Protein AF-0000000081814065 (afdb_homodimer)

Structure (mmCIF, N/CA/C/O backbone):
data_AF-0000000081814065-model_v1
#
loop_
_entity.id
_entity.type
_entity.pdbx_description
1 polymer 'Uncharacterized protein LOC108664971'
#
loop_
_atom_site.group_PDB
_atom_site.id
_atom_site.type_symbol
_atom_site.label_atom_id
_atom_site.label_alt_id
_atom_site.label_comp_id
_atom_site.label_asym_id
_atom_site.label_entity_id
_atom_site.label_seq_id
_atom_site.pdbx_PDB_ins_code
_atom_site.Cartn_x
_atom_site.Cartn_y
_atom_site.Cartn_z
_atom_site.occupancy
_atom_site.B_iso_or_equiv
_atom_site.auth_seq_id
_atom_site.auth_comp_id
_atom_site.auth_asym_id
_atom_site.auth_atom_id
_atom_site.pdbx_PDB_model_num
ATOM 1 N N . MET A 1 1 ? -11.781 44.688 11.227 1 22.91 1 MET A N 1
ATOM 2 C CA . MET A 1 1 ? -11.055 44.188 10.062 1 22.91 1 MET A CA 1
ATOM 3 C C . MET A 1 1 ? -11.375 42.719 9.812 1 22.91 1 MET A C 1
ATOM 5 O O . MET A 1 1 ? -11.516 41.938 10.758 1 22.91 1 MET A O 1
ATOM 9 N N . PRO A 1 2 ? -11.953 42.406 8.711 1 26.95 2 PRO A N 1
ATOM 10 C CA . PRO A 1 2 ? -12.414 41.031 8.492 1 26.95 2 PRO A CA 1
ATOM 11 C C . PRO A 1 2 ? -11.32 39.969 8.734 1 26.95 2 PRO A C 1
ATOM 13 O O . PRO A 1 2 ? -10.133 40.281 8.594 1 26.95 2 PRO A O 1
ATOM 16 N N . SER A 1 3 ? -11.453 39.188 9.711 1 28.31 3 SER A N 1
ATOM 17 C CA . SER A 1 3 ? -10.562 38.094 10.117 1 28.31 3 SER A CA 1
ATOM 18 C C . SER A 1 3 ? -10.086 37.281 8.914 1 28.31 3 SER A C 1
ATOM 20 O O . SER A 1 3 ? -10.891 36.812 8.117 1 28.31 3 SER A O 1
ATOM 22 N N . THR A 1 4 ? -9.109 37.781 8.195 1 29.89 4 THR A N 1
ATOM 23 C CA . THR A 1 4 ? -8.57 37.125 7 1 29.89 4 THR A CA 1
ATOM 24 C C . THR A 1 4 ? -8.562 35.594 7.164 1 29.89 4 THR A C 1
ATOM 26 O O . THR A 1 4 ? -8.039 35.094 8.148 1 29.89 4 THR A O 1
ATOM 29 N N . PRO A 1 5 ? -9.406 34.969 6.562 1 33.38 5 PRO A N 1
ATOM 30 C CA . PRO A 1 5 ? -9.531 33.5 6.625 1 33.38 5 PRO A CA 1
ATOM 31 C C . PRO A 1 5 ? -8.188 32.812 6.473 1 33.38 5 PRO A C 1
ATOM 33 O O . PRO A 1 5 ? -7.367 33.188 5.641 1 33.38 5 PRO A O 1
ATOM 36 N N . THR A 1 6 ? -7.445 32.625 7.543 1 36.94 6 THR A N 1
ATOM 37 C CA . THR A 1 6 ? -6.215 31.844 7.586 1 36.94 6 THR A CA 1
ATOM 38 C C . THR A 1 6 ? -6.242 30.734 6.531 1 36.94 6 THR A C 1
ATOM 40 O O . THR A 1 6 ? -7.168 29.938 6.492 1 36.94 6 THR A O 1
ATOM 43 N N . LEU A 1 7 ? -5.809 31.078 5.379 1 36.25 7 LEU A N 1
ATOM 44 C CA . LEU A 1 7 ? -5.734 30.234 4.195 1 36.25 7 LEU A CA 1
ATOM 45 C C . LEU A 1 7 ? -5.211 28.844 4.555 1 36.25 7 LEU A C 1
ATOM 47 O O . LEU A 1 7 ? -4.051 28.703 4.945 1 36.25 7 LEU A O 1
ATOM 51 N N . LEU A 1 8 ? -5.965 28.125 5.344 1 41.16 8 LEU A N 1
ATOM 52 C CA . LEU A 1 8 ? -5.66 26.734 5.594 1 41.16 8 LEU A CA 1
ATOM 53 C C . LEU A 1 8 ? -5.336 26 4.293 1 41.16 8 LEU A C 1
ATOM 55 O O . LEU A 1 8 ? -6.168 25.953 3.383 1 41.16 8 LEU A O 1
ATOM 59 N N . ILE A 1 9 ? -4.207 26.422 3.768 1 42.38 9 ILE A N 1
ATOM 60 C CA . ILE A 1 9 ? -3.855 25.719 2.541 1 42.38 9 ILE A CA 1
ATOM 61 C C . ILE A 1 9 ? -3.668 24.234 2.832 1 42.38 9 ILE A C 1
ATOM 63 O O . ILE A 1 9 ? -2.869 23.859 3.695 1 42.38 9 ILE A O 1
ATOM 67 N N . TYR A 1 10 ? -4.629 23.5 2.656 1 42.34 10 TYR A N 1
ATOM 68 C CA . TYR A 1 10 ? -4.539 22.047 2.691 1 42.34 10 TYR A CA 1
ATOM 69 C C . TYR A 1 10 ? -3.816 21.516 1.461 1 42.34 10 TYR A C 1
ATOM 71 O O . TYR A 1 10 ? -4.16 21.859 0.33 1 42.34 10 TYR A O 1
ATOM 79 N N . LEU A 1 11 ? -2.529 21.562 1.505 1 42.69 11 LEU A N 1
ATOM 80 C CA . LEU A 1 11 ? -1.869 20.906 0.382 1 42.69 11 LEU A CA 1
ATOM 81 C C . LEU A 1 11 ? -1.979 19.391 0.498 1 42.69 11 LEU A C 1
ATOM 83 O O . LEU A 1 11 ? -1.783 18.828 1.579 1 42.69 11 LEU A O 1
ATOM 87 N N . HIS A 1 12 ? -2.924 18.875 -0.142 1 45.84 12 HIS A N 1
ATOM 88 C CA . HIS A 1 12 ? -3.096 17.422 -0.161 1 45.84 12 HIS A CA 1
ATOM 89 C C . HIS A 1 12 ? -2.211 16.781 -1.223 1 45.84 12 HIS A C 1
ATOM 91 O O . HIS A 1 12 ? -2.002 17.359 -2.295 1 45.84 12 HIS A O 1
ATOM 97 N N . SER A 1 13 ? -1.186 16.312 -0.843 1 45.81 13 SER A N 1
ATOM 98 C CA . SER A 1 13 ? -0.518 15.523 -1.871 1 45.81 13 SER A CA 1
ATOM 99 C C . SER A 1 13 ? -1.483 14.539 -2.527 1 45.81 13 SER A C 1
ATOM 101 O O . SER A 1 13 ? -2.398 14.031 -1.875 1 45.81 13 SER A O 1
ATOM 103 N N . PRO A 1 14 ? -1.555 14.648 -3.785 1 44.91 14 PRO A N 1
ATOM 104 C CA . PRO A 1 14 ? -2.445 13.766 -4.543 1 44.91 14 PRO A CA 1
ATOM 105 C C . PRO A 1 14 ? -2.26 12.289 -4.191 1 44.91 14 PRO A C 1
ATOM 107 O O . PRO A 1 14 ? -1.128 11.805 -4.117 1 44.91 14 PRO A O 1
ATOM 110 N N . SER A 1 15 ? -2.926 11.812 -3.145 1 52.12 15 SER A N 1
ATOM 111 C CA . SER A 1 15 ? -2.818 10.367 -3.035 1 52.12 15 SER A CA 1
ATOM 112 C C . SER A 1 15 ? -3.783 9.664 -3.988 1 52.12 15 SER A C 1
ATOM 114 O O . SER A 1 15 ? -4.859 10.188 -4.285 1 52.12 15 SER A O 1
ATOM 116 N N . SER A 1 16 ? -3.328 8.977 -4.922 1 54.47 16 SER A N 1
ATOM 117 C CA . SER A 1 16 ? -4.207 8.234 -5.816 1 54.47 16 SER A CA 1
ATOM 118 C C . SER A 1 16 ? -4.984 7.16 -5.062 1 54.47 16 SER A C 1
ATOM 120 O O . SER A 1 16 ? -4.484 6.586 -4.094 1 54.47 16 SER A O 1
ATOM 122 N N . PRO A 1 17 ? -6.34 7.254 -5.148 1 60.19 17 PRO A N 1
ATOM 123 C CA . PRO A 1 17 ? -7.133 6.164 -4.57 1 60.19 17 PRO A CA 1
ATOM 124 C C . PRO A 1 17 ? -6.539 4.785 -4.863 1 60.19 17 PRO A C 1
ATOM 126 O O . PRO A 1 17 ? -5.867 4.602 -5.883 1 60.19 17 PRO A O 1
ATOM 129 N N . SER A 1 18 ? -6.453 3.957 -3.863 1 68.44 18 SER A N 1
ATOM 130 C CA . SER A 1 18 ? -5.957 2.602 -4.078 1 68.44 18 SER A CA 1
ATOM 131 C C . SER A 1 18 ? -6.973 1.562 -3.619 1 68.44 18 SER A C 1
ATOM 133 O O . SER A 1 18 ? -7.75 1.812 -2.695 1 68.44 18 SER A O 1
ATOM 135 N N . VAL A 1 19 ? -7.309 0.623 -4.461 1 70.12 19 VAL A N 1
ATOM 136 C CA . VAL A 1 19 ? -8.117 -0.55 -4.137 1 70.12 19 VAL A CA 1
ATOM 137 C C . VAL A 1 19 ? -7.254 -1.809 -4.219 1 70.12 19 VAL A C 1
ATOM 139 O O . VAL A 1 19 ? -6.68 -2.104 -5.27 1 70.12 19 VAL A O 1
ATOM 142 N N . VAL A 1 20 ? -7.109 -2.393 -3.09 1 73.81 20 VAL A N 1
ATOM 143 C CA . VAL A 1 20 ? -6.32 -3.621 -3.088 1 73.81 20 VAL A CA 1
ATOM 144 C C . VAL A 1 20 ? -7.246 -4.828 -2.967 1 73.81 20 VAL A C 1
ATOM 146 O O . VAL A 1 20 ? -8.227 -4.797 -2.215 1 73.81 20 VAL A O 1
ATOM 149 N N . PRO A 1 21 ? -6.934 -5.828 -3.662 1 75.88 21 PRO A N 1
ATOM 150 C CA . PRO A 1 21 ? -7.77 -7.031 -3.611 1 75.88 21 PRO A CA 1
ATOM 151 C C . PRO A 1 21 ? -7.586 -7.824 -2.318 1 75.88 21 PRO A C 1
ATOM 153 O O . PRO A 1 21 ? -6.59 -7.645 -1.616 1 75.88 21 PRO A O 1
ATOM 156 N N . SER A 1 22 ? -8.641 -8.594 -2.012 1 71.69 22 SER A N 1
ATOM 157 C CA . SER A 1 22 ? -8.531 -9.5 -0.873 1 71.69 22 SER A CA 1
ATOM 158 C C . SER A 1 22 ? -8.078 -10.891 -1.309 1 71.69 22 SER A C 1
ATOM 160 O O . SER A 1 22 ? -7.438 -11.609 -0.539 1 71.69 22 SER A O 1
ATOM 162 N N . ASP A 1 23 ? -8.352 -11.156 -2.525 1 77.44 23 ASP A N 1
ATOM 163 C CA . ASP A 1 23 ? -8.086 -12.508 -3 1 77.44 23 ASP A CA 1
ATOM 164 C C . ASP A 1 23 ? -6.703 -12.609 -3.637 1 77.44 23 ASP A C 1
ATOM 166 O O . ASP A 1 23 ? -6.168 -11.617 -4.133 1 77.44 23 ASP A O 1
ATOM 170 N N . PRO A 1 24 ? -6.152 -13.727 -3.596 1 81.88 24 PRO A N 1
ATOM 171 C CA . PRO A 1 24 ? -4.922 -13.961 -4.355 1 81.88 24 PRO A CA 1
ATOM 172 C C . PRO A 1 24 ? -5.16 -14.047 -5.859 1 81.88 24 PRO A C 1
ATOM 174 O O . PRO A 1 24 ? -6.309 -14.164 -6.301 1 81.88 24 PRO A O 1
ATOM 177 N N . PRO A 1 25 ? -4.055 -13.898 -6.586 1 89.25 25 PRO A N 1
ATOM 178 C CA . PRO A 1 25 ? -4.23 -14.109 -8.023 1 89.25 25 PRO A CA 1
ATOM 179 C C . PRO A 1 25 ? -4.602 -15.547 -8.375 1 89.25 25 PRO A C 1
ATOM 181 O O . PRO A 1 25 ? -4.379 -16.453 -7.57 1 89.25 25 PRO A O 1
ATOM 184 N N . SER A 1 26 ? -5.234 -15.664 -9.5 1 88.94 26 SER A N 1
ATOM 185 C CA . SER A 1 26 ? -5.59 -17 -9.961 1 88.94 26 SER A CA 1
ATOM 186 C C . SER A 1 26 ? -4.562 -17.531 -10.961 1 88.94 26 SER A C 1
ATOM 188 O O . SER A 1 26 ? -3.986 -16.766 -11.734 1 88.94 26 SER A O 1
ATOM 190 N N . LEU A 1 27 ? -4.285 -18.781 -10.867 1 90.25 27 LEU A N 1
ATOM 191 C CA . LEU A 1 27 ? -3.424 -19.484 -11.812 1 90.25 27 LEU A CA 1
ATOM 192 C C . LEU A 1 27 ? -4.207 -20.531 -12.586 1 90.25 27 LEU A C 1
ATOM 194 O O . LEU A 1 27 ? -4.723 -21.484 -12 1 90.25 27 LEU A O 1
ATOM 198 N N . THR A 1 28 ? -4.258 -20.312 -13.961 1 89.5 28 THR A N 1
ATOM 199 C CA . THR A 1 28 ? -5.059 -21.219 -14.781 1 89.5 28 THR A CA 1
ATOM 200 C C . THR A 1 28 ? -4.258 -21.688 -15.992 1 89.5 28 THR A C 1
ATOM 202 O O . THR A 1 28 ? -3.127 -21.25 -16.203 1 89.5 28 THR A O 1
ATOM 205 N N . GLY A 1 29 ? -4.762 -22.641 -16.766 1 88 29 GLY A N 1
ATOM 206 C CA . GLY A 1 29 ? -4.164 -23.125 -18 1 88 29 GLY A CA 1
ATOM 207 C C . GLY A 1 29 ? -3.248 -24.312 -17.812 1 88 29 GLY A C 1
ATOM 208 O O . GLY A 1 29 ? -2.602 -24.766 -18.75 1 88 29 GLY A O 1
ATOM 209 N N . VAL A 1 30 ? -3.125 -24.766 -16.625 1 84.5 30 VAL A N 1
ATOM 210 C CA . VAL A 1 30 ? -2.172 -25.828 -16.344 1 84.5 30 VAL A CA 1
ATOM 211 C C . VAL A 1 30 ? -2.891 -27.188 -16.359 1 84.5 30 VAL A C 1
ATOM 213 O O . VAL A 1 30 ? -4.074 -27.266 -16.016 1 84.5 30 VAL A O 1
ATOM 216 N N . ALA A 1 31 ? -2.082 -28.141 -16.875 1 82.25 31 ALA A N 1
ATOM 217 C CA . ALA A 1 31 ? -2.574 -29.516 -16.906 1 82.25 31 ALA A CA 1
ATOM 218 C C . ALA A 1 31 ? -2.061 -30.297 -15.711 1 82.25 31 ALA A C 1
ATOM 220 O O . ALA A 1 31 ? -1.185 -29.844 -14.977 1 82.25 31 ALA A O 1
ATOM 221 N N . GLY A 1 32 ? -2.693 -31.484 -15.453 1 76.56 32 GLY A N 1
ATOM 222 C CA . GLY A 1 32 ? -2.293 -32.312 -14.328 1 76.56 32 GLY A CA 1
ATOM 223 C C . GLY A 1 32 ? -0.997 -33.062 -14.578 1 76.56 32 GLY A C 1
ATOM 224 O O . GLY A 1 32 ? -0.3 -33.438 -13.633 1 76.56 32 GLY A O 1
ATOM 225 N N . MET A 1 33 ? -0.797 -33.375 -15.805 1 85.94 33 MET A N 1
ATOM 226 C CA . MET A 1 33 ? 0.392 -34.125 -16.141 1 85.94 33 MET A CA 1
ATOM 227 C C . MET A 1 33 ? 1.008 -33.656 -17.453 1 85.94 33 MET A C 1
ATOM 229 O O . MET A 1 33 ? 0.29 -33.344 -18.406 1 85.94 33 MET A O 1
ATOM 233 N N . TYR A 1 34 ? 2.342 -33.562 -17.312 1 89.25 34 TYR A N 1
ATOM 234 C CA . TYR A 1 34 ? 3.084 -33.156 -18.5 1 89.25 34 TYR A CA 1
ATOM 235 C C . TYR A 1 34 ? 4.145 -34.188 -18.859 1 89.25 34 TYR A C 1
ATOM 237 O O . TYR A 1 34 ? 4.723 -34.844 -17.984 1 89.25 34 TYR A O 1
ATOM 245 N N . ALA A 1 35 ? 4.34 -34.312 -20.203 1 90.31 35 ALA A N 1
ATOM 246 C CA . ALA A 1 35 ? 5.504 -35.062 -20.672 1 90.31 35 ALA A CA 1
ATOM 247 C C . ALA A 1 35 ? 6.773 -34.219 -20.578 1 90.31 35 ALA A C 1
ATOM 249 O O . ALA A 1 35 ? 6.707 -33 -20.531 1 90.31 35 ALA A O 1
ATOM 250 N N . LEU A 1 36 ? 7.801 -34.906 -20.516 1 89 36 LEU A N 1
ATOM 251 C CA . LEU A 1 36 ? 9.078 -34.219 -20.594 1 89 36 LEU A CA 1
ATOM 252 C C . LEU A 1 36 ? 9.188 -33.438 -21.906 1 89 36 LEU A C 1
ATOM 254 O O . LEU A 1 36 ? 8.789 -33.938 -22.969 1 89 36 LEU A O 1
ATOM 258 N N . ASN A 1 37 ? 9.719 -32.25 -21.859 1 91.38 37 ASN A N 1
ATOM 259 C CA . ASN A 1 37 ? 9.977 -31.359 -22.984 1 91.38 37 ASN A CA 1
ATOM 260 C C . ASN A 1 37 ? 8.68 -30.844 -23.609 1 91.38 37 ASN A C 1
ATOM 262 O O . ASN A 1 37 ? 8.641 -30.531 -24.812 1 91.38 37 ASN A O 1
ATOM 266 N N . SER A 1 38 ? 7.707 -30.906 -22.844 1 92.31 38 SER A N 1
ATOM 267 C CA . SER A 1 38 ? 6.438 -30.328 -23.281 1 92.31 38 SER A CA 1
ATOM 268 C C . SER A 1 38 ? 6.301 -28.875 -22.844 1 92.31 38 SER A C 1
ATOM 270 O O . SER A 1 38 ? 7.02 -28.438 -21.938 1 92.31 38 SER A O 1
ATOM 272 N N . GLN A 1 39 ? 5.387 -28.219 -23.547 1 94.38 39 GLN A N 1
ATOM 273 C CA . GLN A 1 39 ? 5.121 -26.828 -23.188 1 94.38 39 GLN A CA 1
ATOM 274 C C . GLN A 1 39 ? 3.947 -26.719 -22.219 1 94.38 39 GLN A C 1
ATOM 276 O O . GLN A 1 39 ? 2.865 -27.25 -22.484 1 94.38 39 GLN A O 1
ATOM 281 N N . ALA A 1 40 ? 4.215 -26.141 -21.141 1 92.94 40 ALA A N 1
ATOM 282 C CA . ALA A 1 40 ? 3.18 -25.828 -20.156 1 92.94 40 ALA A CA 1
ATOM 283 C C . ALA A 1 40 ? 2.861 -24.344 -20.156 1 92.94 40 ALA A C 1
ATOM 285 O O . ALA A 1 40 ? 3.768 -23.5 -20.109 1 92.94 40 ALA A O 1
ATOM 286 N N . LEU A 1 41 ? 1.59 -24.047 -20.266 1 94.75 41 LEU A N 1
ATOM 287 C CA . LEU A 1 41 ? 1.133 -22.672 -20.172 1 94.75 41 LEU A CA 1
ATOM 288 C C . LEU A 1 41 ? 0.408 -22.422 -18.844 1 94.75 41 LEU A C 1
ATOM 290 O O . LEU A 1 41 ? -0.483 -23.188 -18.469 1 94.75 41 LEU A O 1
ATOM 294 N N . ALA A 1 42 ? 0.845 -21.5 -18.141 1 93.5 42 ALA A N 1
ATOM 295 C CA . ALA A 1 42 ? 0.198 -21.078 -16.906 1 93.5 42 ALA A CA 1
ATOM 296 C C . ALA A 1 42 ? -0.166 -19.594 -16.953 1 93.5 42 ALA A C 1
ATOM 298 O O . ALA A 1 42 ? 0.701 -18.734 -17.156 1 93.5 42 ALA A O 1
ATOM 299 N N . THR A 1 43 ? -1.424 -19.266 -16.75 1 94.94 43 THR A N 1
ATOM 300 C CA . THR A 1 43 ? -1.888 -17.875 -16.781 1 94.94 43 THR A CA 1
ATOM 301 C C . THR A 1 43 ? -2.248 -17.391 -15.383 1 94.94 43 THR A C 1
ATOM 303 O O . THR A 1 43 ? -3.07 -18 -14.695 1 94.94 43 THR A O 1
ATOM 306 N N . CYS A 1 44 ? -1.608 -16.359 -15.023 1 94.31 44 CYS A N 1
ATOM 307 C CA . CYS A 1 44 ? -1.861 -15.711 -13.742 1 94.31 44 CYS A CA 1
ATOM 308 C C . CYS A 1 44 ? -2.721 -14.461 -13.922 1 94.31 44 CYS A C 1
ATOM 310 O O . CYS A 1 44 ? -2.432 -13.617 -14.773 1 94.31 44 CYS A O 1
ATOM 312 N N . THR A 1 45 ? -3.754 -14.32 -13.141 1 94.19 45 THR A N 1
ATOM 313 C CA . THR A 1 45 ? -4.645 -13.172 -13.195 1 94.19 45 THR A CA 1
ATOM 314 C C . THR A 1 45 ? -4.82 -12.562 -11.805 1 94.19 45 THR A C 1
ATOM 316 O O . THR A 1 45 ? -5.289 -13.234 -10.883 1 94.19 45 THR A O 1
ATOM 319 N N . ALA A 1 46 ? -4.438 -11.359 -11.719 1 92 46 ALA A N 1
ATOM 320 C CA . ALA A 1 46 ? -4.641 -10.648 -10.461 1 92 46 ALA A CA 1
ATOM 321 C C . ALA A 1 46 ? -6.07 -10.133 -10.344 1 92 46 ALA A C 1
ATOM 323 O O . ALA A 1 46 ? -6.684 -9.766 -11.352 1 92 46 ALA A O 1
ATOM 324 N N . PRO A 1 47 ? -6.578 -10.164 -9.141 1 87.5 47 PRO A N 1
ATOM 325 C CA . PRO A 1 47 ? -7.863 -9.484 -8.977 1 87.5 47 PRO A CA 1
ATOM 326 C C . PRO A 1 47 ? -7.781 -7.988 -9.266 1 87.5 47 PRO A C 1
ATOM 328 O O . PRO A 1 47 ? -6.703 -7.398 -9.164 1 87.5 47 PRO A O 1
ATOM 331 N N . PRO A 1 48 ? -8.836 -7.363 -9.734 1 88.69 48 PRO A N 1
ATOM 332 C CA . PRO A 1 48 ? -8.828 -5.93 -10.031 1 88.69 48 PRO A CA 1
ATOM 333 C C . PRO A 1 48 ? -8.359 -5.082 -8.852 1 88.69 48 PRO A C 1
ATOM 335 O O . PRO A 1 48 ? -8.688 -5.387 -7.703 1 88.69 48 PRO A O 1
ATOM 338 N N . ALA A 1 49 ? -7.559 -4.18 -9.234 1 82.19 49 ALA A N 1
ATOM 339 C CA . ALA A 1 49 ? -7.027 -3.316 -8.188 1 82.19 49 ALA A CA 1
ATOM 340 C C . ALA A 1 49 ? -6.605 -1.962 -8.75 1 82.19 49 ALA A C 1
ATOM 342 O O . ALA A 1 49 ? -6.566 -1.773 -9.969 1 82.19 49 ALA A O 1
ATOM 343 N N . LEU A 1 50 ? -6.438 -1.028 -7.785 1 77.06 50 LEU A N 1
ATOM 344 C CA . LEU A 1 50 ? -5.867 0.286 -8.062 1 77.06 50 LEU A CA 1
ATOM 345 C C . LEU A 1 50 ? -4.836 0.663 -7 1 77.06 50 LEU A C 1
ATOM 347 O O . LEU A 1 50 ? -5.152 0.707 -5.809 1 77.06 50 LEU A O 1
ATOM 351 N N . PRO A 1 51 ? -3.666 0.873 -7.395 1 79.88 51 PRO A N 1
ATOM 352 C CA . PRO A 1 51 ? -3.08 0.913 -8.734 1 79.88 51 PRO A CA 1
ATOM 353 C C . PRO A 1 51 ? -2.965 -0.471 -9.375 1 79.88 51 PRO A C 1
ATOM 355 O O . PRO A 1 51 ? -3.398 -1.464 -8.781 1 79.88 51 PRO A O 1
ATOM 358 N N . LYS A 1 52 ? -2.473 -0.456 -10.562 1 87.5 52 LYS A N 1
ATOM 359 C CA . LYS A 1 52 ? -2.328 -1.673 -11.352 1 87.5 52 LYS A CA 1
ATOM 360 C C . LYS A 1 52 ? -1.452 -2.695 -10.641 1 87.5 52 LYS A C 1
ATOM 362 O O . LYS A 1 52 ? -0.32 -2.393 -10.258 1 87.5 52 LYS A O 1
ATOM 367 N N . PRO A 1 53 ? -1.994 -3.846 -10.477 1 88.56 53 PRO A N 1
ATOM 368 C CA . PRO A 1 53 ? -1.171 -4.883 -9.852 1 88.56 53 PRO A CA 1
ATOM 369 C C . PRO A 1 53 ? 0.029 -5.281 -10.711 1 88.56 53 PRO A C 1
ATOM 371 O O . PRO A 1 53 ? -0.027 -5.191 -11.938 1 88.56 53 PRO A O 1
ATOM 374 N N . GLU A 1 54 ? 1.024 -5.672 -9.969 1 90.19 54 GLU A N 1
ATOM 375 C CA . GLU A 1 54 ? 2.188 -6.266 -10.625 1 90.19 54 GLU A CA 1
ATOM 376 C C . GLU A 1 54 ? 2.24 -7.773 -10.391 1 90.19 54 GLU A C 1
ATOM 378 O O . GLU A 1 54 ? 1.957 -8.25 -9.289 1 90.19 54 GLU A O 1
ATOM 383 N N . LEU A 1 55 ? 2.598 -8.453 -11.5 1 94.06 55 LEU A N 1
ATOM 384 C CA . LEU A 1 55 ? 2.689 -9.906 -11.398 1 94.06 55 LEU A CA 1
ATOM 385 C C . LEU A 1 55 ? 4.145 -10.367 -11.461 1 94.06 55 LEU A C 1
ATOM 387 O O . LEU A 1 55 ? 4.969 -9.734 -12.133 1 94.06 55 LEU A O 1
ATOM 391 N N . GLU A 1 56 ? 4.359 -11.422 -10.734 1 93.81 56 GLU A N 1
ATOM 392 C CA . GLU A 1 56 ? 5.66 -12.078 -10.789 1 93.81 56 GLU A CA 1
ATOM 393 C C . GLU A 1 56 ? 5.516 -13.594 -10.773 1 93.81 56 GLU A C 1
ATOM 395 O O . GLU A 1 56 ? 4.789 -14.141 -9.945 1 93.81 56 GLU A O 1
ATOM 400 N N . PHE A 1 57 ? 6.246 -14.227 -11.656 1 95.88 57 PHE A N 1
ATOM 401 C CA . PHE A 1 57 ? 6.27 -15.688 -11.703 1 95.88 57 PHE A CA 1
ATOM 402 C C . PHE A 1 57 ? 7.574 -16.219 -11.125 1 95.88 57 PHE A C 1
ATOM 404 O O . PHE A 1 57 ? 8.641 -15.664 -11.367 1 95.88 57 PHE A O 1
ATOM 411 N N . ARG A 1 58 ? 7.395 -17.25 -10.508 1 93.44 58 ARG A N 1
ATOM 412 C CA . ARG A 1 58 ? 8.539 -18.047 -10.062 1 93.44 58 ARG A CA 1
ATOM 413 C C . ARG A 1 58 ? 8.344 -19.531 -10.383 1 93.44 58 ARG A C 1
ATOM 415 O O . ARG A 1 58 ? 7.227 -20.047 -10.281 1 93.44 58 ARG A O 1
ATOM 422 N N . VAL A 1 59 ? 9.406 -20.141 -10.789 1 93.12 59 VAL A N 1
ATOM 423 C CA . VAL A 1 59 ? 9.445 -21.594 -11 1 93.12 59 VAL A CA 1
ATOM 424 C C . VAL A 1 59 ? 10.469 -22.219 -10.062 1 93.12 59 VAL A C 1
ATOM 426 O O . VAL A 1 59 ? 11.648 -21.875 -10.102 1 93.12 59 VAL A O 1
ATOM 429 N N . ASN A 1 60 ? 9.906 -23.062 -9.242 1 88 60 ASN A N 1
ATOM 430 C CA . ASN A 1 60 ? 10.758 -23.656 -8.219 1 88 60 ASN A CA 1
ATOM 431 C C . ASN A 1 60 ? 11.5 -22.594 -7.414 1 88 60 ASN A C 1
ATOM 433 O O . ASN A 1 60 ? 12.719 -22.656 -7.258 1 88 60 ASN A O 1
ATOM 437 N N . ASP A 1 61 ? 10.82 -21.531 -7.082 1 86.44 61 ASP A N 1
ATOM 438 C CA . ASP A 1 61 ? 11.25 -20.469 -6.18 1 86.44 61 ASP A CA 1
ATOM 439 C C . ASP A 1 61 ? 12.242 -19.531 -6.867 1 86.44 61 ASP A C 1
ATOM 441 O O . ASP A 1 61 ? 12.82 -18.641 -6.227 1 86.44 61 ASP A O 1
ATOM 445 N N . GLU A 1 62 ? 12.383 -19.703 -8.156 1 90.5 62 GLU A N 1
ATOM 446 C CA . GLU A 1 62 ? 13.258 -18.812 -8.914 1 90.5 62 GLU A CA 1
ATOM 447 C C . GLU A 1 62 ? 12.461 -17.922 -9.859 1 90.5 62 GLU A C 1
ATOM 449 O O . GLU A 1 62 ? 11.531 -18.375 -10.523 1 90.5 62 GLU A O 1
ATOM 454 N N . LYS A 1 63 ? 12.852 -16.688 -9.891 1 94.31 63 LYS A N 1
ATOM 455 C CA . LYS A 1 63 ? 12.18 -15.758 -10.797 1 94.31 63 LYS A CA 1
ATOM 456 C C . LYS A 1 63 ? 12.375 -16.172 -12.258 1 94.31 63 LYS A C 1
ATOM 458 O O . LYS A 1 63 ? 13.484 -16.531 -12.656 1 94.31 63 LYS A O 1
ATOM 463 N N . VAL A 1 64 ? 11.32 -16.094 -12.938 1 96.5 64 VAL A N 1
ATOM 464 C CA . VAL A 1 64 ? 11.352 -16.547 -14.32 1 96.5 64 VAL A CA 1
ATOM 465 C C . VAL A 1 64 ? 11.945 -15.461 -15.211 1 96.5 64 VAL A C 1
ATOM 467 O O . VAL A 1 64 ? 11.727 -14.266 -14.969 1 96.5 64 VAL A O 1
ATOM 470 N N . HIS A 1 65 ? 12.688 -15.898 -16.172 1 94.88 65 HIS A N 1
ATOM 471 C CA . HIS A 1 65 ? 13.18 -14.961 -17.172 1 94.88 65 HIS A CA 1
ATOM 472 C C . HIS A 1 65 ? 12.039 -14.359 -17.984 1 94.88 65 HIS A C 1
ATOM 474 O O . HIS A 1 65 ? 11.102 -15.07 -18.359 1 94.88 65 HIS A O 1
ATOM 480 N N . PRO A 1 66 ? 12.172 -13.109 -18.297 1 95.62 66 PRO A N 1
ATOM 481 C CA . PRO A 1 66 ? 11.078 -12.43 -19 1 95.62 66 PRO A CA 1
ATOM 482 C C . PRO A 1 66 ? 10.766 -13.047 -20.359 1 95.62 66 PRO A C 1
ATOM 484 O O . PRO A 1 66 ? 9.648 -12.93 -20.859 1 95.62 66 PRO A O 1
ATOM 487 N N . SER A 1 67 ? 11.727 -13.766 -20.906 1 95.88 67 SER A N 1
ATOM 488 C CA . SER A 1 67 ? 11.508 -14.359 -22.234 1 95.88 67 SER A CA 1
ATOM 489 C C . SER A 1 67 ? 10.469 -15.469 -22.172 1 95.88 67 SER A C 1
ATOM 491 O O . SER A 1 67 ? 9.914 -15.859 -23.203 1 95.88 67 SER A O 1
ATOM 493 N N . LEU A 1 68 ? 10.25 -15.992 -21.016 1 96.94 68 LEU A N 1
ATOM 494 C CA . LEU A 1 68 ? 9.289 -17.078 -20.875 1 96.94 68 LEU A CA 1
ATOM 495 C C . LEU A 1 68 ? 7.883 -16.531 -20.625 1 96.94 68 LEU A C 1
ATOM 497 O O . LEU A 1 68 ? 6.918 -17.312 -20.547 1 96.94 68 LEU A O 1
ATOM 501 N N . LEU A 1 69 ? 7.816 -15.211 -20.516 1 98 69 LEU A N 1
ATOM 502 C CA . LEU A 1 69 ? 6.539 -14.57 -20.203 1 98 69 LEU A CA 1
ATOM 503 C C . LEU A 1 69 ? 5.961 -13.898 -21.438 1 98 69 LEU A C 1
ATOM 505 O O . LEU A 1 69 ? 6.68 -13.211 -22.172 1 98 69 LEU A O 1
ATOM 509 N N . LEU A 1 70 ? 4.719 -14.148 -21.625 1 97.56 70 LEU A N 1
ATOM 510 C CA . LEU A 1 70 ? 4.016 -13.359 -22.641 1 97.56 70 LEU A CA 1
ATOM 511 C C . LEU A 1 70 ? 3.711 -11.961 -22.109 1 97.56 70 LEU A C 1
ATOM 513 O O . LEU A 1 70 ? 3.752 -11.719 -20.906 1 97.56 70 LEU A O 1
ATOM 517 N N . GLU A 1 71 ? 3.443 -11.062 -23.031 1 96.25 71 GLU A N 1
ATOM 518 C CA . GLU A 1 71 ? 3.096 -9.703 -22.641 1 96.25 71 GLU A CA 1
ATOM 519 C C . GLU A 1 71 ? 1.837 -9.68 -21.766 1 96.25 71 GLU A C 1
ATOM 521 O O . GLU A 1 71 ? 0.861 -10.367 -22.062 1 96.25 71 GLU A O 1
ATOM 526 N N . PRO A 1 72 ? 1.966 -9.023 -20.609 1 97.56 72 PRO A N 1
ATOM 527 C CA . PRO A 1 72 ? 0.77 -8.93 -19.766 1 97.56 72 PRO A CA 1
ATOM 528 C C . PRO A 1 72 ? -0.402 -8.258 -20.484 1 97.56 72 PRO A C 1
ATOM 530 O O . PRO A 1 72 ? -0.198 -7.344 -21.297 1 97.56 72 PRO A O 1
ATOM 533 N N . LEU A 1 73 ? -1.519 -8.766 -20.203 1 97.06 73 LEU A N 1
ATOM 534 C CA . LEU A 1 73 ? -2.76 -8.117 -20.625 1 97.06 73 LEU A CA 1
ATOM 535 C C . LEU A 1 73 ? -3.301 -7.215 -19.516 1 97.06 73 LEU A C 1
ATOM 537 O O . LEU A 1 73 ? -3.588 -7.684 -18.406 1 97.06 73 LEU A O 1
ATOM 541 N N . VAL A 1 74 ? -3.42 -5.965 -19.812 1 96.06 74 VAL A N 1
ATOM 542 C CA . VAL A 1 74 ? -3.92 -5 -18.828 1 96.06 74 VAL A CA 1
ATOM 543 C C . VAL A 1 74 ? -5.266 -4.445 -19.297 1 96.06 74 VAL A C 1
ATOM 545 O O . VAL A 1 74 ? -5.379 -3.939 -20.422 1 96.06 74 VAL A O 1
ATOM 548 N N . GLN A 1 75 ? -6.211 -4.602 -18.438 1 95.38 75 GLN A N 1
ATOM 549 C CA . GLN A 1 75 ? -7.539 -4.082 -18.75 1 95.38 75 GLN A CA 1
ATOM 550 C C . GLN A 1 75 ? -8.008 -3.09 -17.688 1 95.38 75 GLN A C 1
ATOM 552 O O . GLN A 1 75 ? -7.914 -3.367 -16.484 1 95.38 75 GLN A O 1
ATOM 557 N N . LEU A 1 76 ? -8.43 -1.975 -18.156 1 92.88 76 LEU A N 1
ATOM 558 C CA . LEU A 1 76 ? -9.008 -0.979 -17.266 1 92.88 76 LEU A CA 1
ATOM 559 C C . LEU A 1 76 ? -10.531 -0.998 -17.344 1 92.88 76 LEU A C 1
ATOM 561 O O . LEU A 1 76 ? -11.094 -0.906 -18.438 1 92.88 76 LEU A O 1
ATOM 565 N N . ASN A 1 77 ? -11.078 -1.285 -16.188 1 91.94 77 ASN A N 1
ATOM 566 C CA . ASN A 1 77 ? -12.523 -1.131 -16.109 1 91.94 77 ASN A CA 1
ATOM 567 C C . ASN A 1 77 ? -12.922 0.331 -15.93 1 91.94 77 ASN A C 1
ATOM 569 O O . ASN A 1 77 ? -12.695 0.91 -14.867 1 91.94 77 ASN A O 1
ATOM 573 N N . ASN A 1 78 ? -13.562 0.877 -16.906 1 90.25 78 ASN A N 1
ATOM 574 C CA . ASN A 1 78 ? -13.883 2.301 -16.891 1 90.25 78 ASN A CA 1
ATOM 575 C C . ASN A 1 78 ? -14.914 2.629 -15.82 1 90.25 78 ASN A C 1
ATOM 577 O O . ASN A 1 78 ? -14.93 3.738 -15.281 1 90.25 78 ASN A O 1
ATOM 581 N N . ALA A 1 79 ? -15.75 1.641 -15.562 1 89.88 79 ALA A N 1
ATOM 582 C CA . ALA A 1 79 ? -16.781 1.882 -14.562 1 89.88 79 ALA A CA 1
ATOM 583 C C . ALA A 1 79 ? -16.188 1.924 -13.156 1 89.88 79 ALA A C 1
ATOM 585 O O . ALA A 1 79 ? -16.5 2.824 -12.375 1 89.88 79 ALA A O 1
ATOM 586 N N . THR A 1 80 ? -15.297 0.974 -12.828 1 81.19 80 THR A N 1
ATOM 587 C CA . THR A 1 80 ? -14.75 0.864 -11.477 1 81.19 80 THR A CA 1
ATOM 588 C C . THR A 1 80 ? -13.383 1.545 -11.398 1 81.19 80 THR A C 1
ATOM 590 O O . THR A 1 80 ? -12.883 1.804 -10.297 1 81.19 80 THR A O 1
ATOM 593 N N . LYS A 1 81 ? -12.797 1.854 -12.516 1 83.25 81 LYS A N 1
ATOM 594 C CA . LYS A 1 81 ? -11.469 2.443 -12.633 1 83.25 81 LYS A CA 1
ATOM 595 C C . LYS A 1 81 ? -10.398 1.497 -12.094 1 83.25 81 LYS A C 1
ATOM 597 O O . LYS A 1 81 ? -9.32 1.936 -11.695 1 83.25 81 LYS A O 1
ATOM 602 N N . LEU A 1 82 ? -10.703 0.21 -11.945 1 83.88 82 LEU A N 1
ATOM 603 C CA . LEU A 1 82 ? -9.75 -0.787 -11.469 1 83.88 82 LEU A CA 1
ATOM 604 C C . LEU A 1 82 ? -9.055 -1.472 -12.633 1 83.88 82 LEU A C 1
ATOM 606 O O . LEU A 1 82 ? -9.625 -1.605 -13.719 1 83.88 82 LEU A O 1
ATOM 610 N N . TYR A 1 83 ? -7.867 -1.866 -12.383 1 90.69 83 TYR A N 1
ATOM 611 C CA . TYR A 1 83 ? -7.062 -2.574 -13.367 1 90.69 83 TYR A CA 1
ATOM 612 C C . TYR A 1 83 ? -7.133 -4.082 -13.148 1 90.69 83 TYR A C 1
ATOM 614 O O . TYR A 1 83 ? -7.086 -4.551 -12.016 1 90.69 83 TYR A O 1
ATOM 622 N N . SER A 1 84 ? -7.305 -4.781 -14.258 1 93.12 84 SER A N 1
ATOM 623 C CA . SER A 1 84 ? -7.102 -6.227 -14.281 1 93.12 84 SER A CA 1
ATOM 624 C C . SER A 1 84 ? -5.871 -6.598 -15.102 1 93.12 84 SER A C 1
ATOM 626 O O . SER A 1 84 ? -5.688 -6.102 -16.219 1 93.12 84 SER A O 1
ATOM 628 N N . VAL A 1 85 ? -5.039 -7.359 -14.453 1 96.38 85 VAL A N 1
ATOM 629 C CA . VAL A 1 85 ? -3.811 -7.742 -15.141 1 96.38 85 VAL A CA 1
ATOM 630 C C . VAL A 1 85 ? -3.705 -9.266 -15.203 1 96.38 85 VAL A C 1
ATOM 632 O O . VAL A 1 85 ? -4.027 -9.953 -14.234 1 96.38 85 VAL A O 1
ATOM 635 N N . SER A 1 86 ? -3.346 -9.797 -16.344 1 97.75 86 SER A N 1
ATOM 636 C CA . SER A 1 86 ? -3.074 -11.219 -16.531 1 97.75 86 SER A CA 1
ATOM 637 C C . SER A 1 86 ? -1.803 -11.438 -17.344 1 97.75 86 SER A C 1
ATOM 639 O O . SER A 1 86 ? -1.448 -10.617 -18.188 1 97.75 86 SER A O 1
ATOM 641 N N . GLN A 1 87 ? -1.131 -12.445 -17.031 1 98.19 87 GLN A N 1
ATOM 642 C CA . GLN A 1 87 ? 0.085 -12.805 -17.766 1 98.19 87 GLN A CA 1
ATOM 643 C C . GLN A 1 87 ? 0.263 -14.312 -17.828 1 98.19 87 GLN A C 1
ATOM 645 O O . GLN A 1 87 ? -0.082 -15.031 -16.891 1 98.19 87 GLN A O 1
ATOM 650 N N . THR A 1 88 ? 0.812 -14.758 -18.938 1 98.12 88 THR A N 1
ATOM 651 C CA . THR A 1 88 ? 0.959 -16.188 -19.156 1 98.12 88 THR A CA 1
ATOM 652 C C . THR A 1 88 ? 2.434 -16.594 -19.172 1 98.12 88 THR A C 1
ATOM 654 O O . THR A 1 88 ? 3.256 -15.914 -19.797 1 98.12 88 THR A O 1
ATOM 657 N N . LEU A 1 89 ? 2.715 -17.562 -18.5 1 97.56 89 LEU A N 1
ATOM 658 C CA . LEU A 1 89 ? 4.027 -18.203 -18.516 1 97.56 89 LEU A CA 1
ATOM 659 C C . LEU A 1 89 ? 4.051 -19.359 -19.516 1 97.56 89 LEU A C 1
ATOM 661 O O . LEU A 1 89 ? 3.152 -20.203 -19.516 1 97.56 89 LEU A O 1
ATOM 665 N N . ARG A 1 90 ? 5.043 -19.312 -20.328 1 97.06 90 ARG A N 1
ATOM 666 C CA . ARG A 1 90 ? 5.312 -20.422 -21.234 1 97.06 90 ARG A CA 1
ATOM 667 C C . ARG A 1 90 ? 6.551 -21.203 -20.781 1 97.06 90 ARG A C 1
ATOM 669 O O . ARG A 1 90 ? 7.68 -20.766 -21.031 1 97.06 90 ARG A O 1
ATOM 676 N N . LEU A 1 91 ? 6.332 -22.406 -20.281 1 95.12 91 LEU A N 1
ATOM 677 C CA . LEU A 1 91 ? 7.414 -23.188 -19.688 1 95.12 91 LEU A CA 1
ATOM 678 C C . LEU A 1 91 ? 7.578 -24.531 -20.391 1 95.12 91 LEU A C 1
ATOM 680 O O . LEU A 1 91 ? 6.602 -25.266 -20.562 1 95.12 91 LEU A O 1
ATOM 684 N N . ARG A 1 92 ? 8.773 -24.812 -20.688 1 94.81 92 ARG A N 1
ATOM 685 C CA . ARG A 1 92 ? 9.086 -26.141 -21.188 1 94.81 92 ARG A CA 1
ATOM 686 C C . ARG A 1 92 ? 9.492 -27.078 -20.047 1 94.81 92 ARG A C 1
ATOM 688 O O . ARG A 1 92 ? 10.367 -26.734 -19.25 1 94.81 92 ARG A O 1
ATOM 695 N N . THR A 1 93 ? 8.812 -28.188 -19.969 1 92.75 93 THR A N 1
ATOM 696 C CA . THR A 1 93 ? 9.086 -29.125 -18.891 1 92.75 93 THR A CA 1
ATOM 697 C C . THR A 1 93 ? 10.344 -29.938 -19.188 1 92.75 93 THR A C 1
ATOM 699 O O . THR A 1 93 ? 10.273 -31.141 -19.422 1 92.75 93 THR A O 1
ATOM 702 N N . THR A 1 94 ? 11.523 -29.328 -19 1 91.94 94 THR A N 1
ATOM 703 C CA . THR A 1 94 ? 12.789 -30.016 -19.219 1 91.94 94 THR A CA 1
ATOM 704 C C . THR A 1 94 ? 13.195 -30.797 -17.969 1 91.94 94 THR A C 1
ATOM 706 O O . THR A 1 94 ? 12.617 -30.609 -16.891 1 91.94 94 THR A O 1
ATOM 709 N N . LEU A 1 95 ? 14.094 -31.688 -18.141 1 87.62 95 LEU A N 1
ATOM 710 C CA . LEU A 1 95 ? 14.609 -32.469 -17.031 1 87.62 95 LEU A CA 1
ATOM 711 C C . LEU A 1 95 ? 15.227 -31.578 -15.969 1 87.62 95 LEU A C 1
ATOM 713 O O . LEU A 1 95 ? 15.148 -31.875 -14.773 1 87.62 95 LEU A O 1
ATOM 717 N N . SER A 1 96 ? 15.773 -30.453 -16.391 1 87.12 96 SER A N 1
ATOM 718 C CA . SER A 1 96 ? 16.453 -29.531 -15.477 1 87.12 96 SER A CA 1
ATOM 719 C C . SER A 1 96 ? 15.461 -28.906 -14.492 1 87.12 96 SER A C 1
ATOM 721 O O . SER A 1 96 ? 15.781 -28.719 -13.32 1 87.12 96 SER A O 1
ATOM 723 N N . VAL A 1 97 ? 14.234 -28.625 -14.961 1 88.31 97 VAL A N 1
ATOM 724 C CA . VAL A 1 97 ? 13.273 -27.938 -14.109 1 88.31 97 VAL A CA 1
ATOM 725 C C . VAL A 1 97 ? 12.422 -28.953 -13.359 1 88.31 97 VAL A C 1
ATOM 727 O O . VAL A 1 97 ? 11.945 -28.672 -12.25 1 88.31 97 VAL A O 1
ATOM 730 N N . ALA A 1 98 ? 12.328 -30.172 -13.898 1 88.75 98 ALA A N 1
ATOM 731 C CA . ALA A 1 98 ? 11.445 -31.188 -13.312 1 88.75 98 ALA A CA 1
ATOM 732 C C . ALA A 1 98 ? 12.25 -32.344 -12.742 1 88.75 98 ALA A C 1
ATOM 734 O O . ALA A 1 98 ? 11.891 -33.5 -12.922 1 88.75 98 ALA A O 1
ATOM 735 N N . ARG A 1 99 ? 13.273 -32.094 -12.062 1 77.44 99 ARG A N 1
ATOM 736 C CA . ARG A 1 99 ? 14.172 -33.156 -11.586 1 77.44 99 ARG A CA 1
ATOM 737 C C . ARG A 1 99 ? 13.469 -34.062 -10.602 1 77.44 99 ARG A C 1
ATOM 739 O O . ARG A 1 99 ? 13.766 -35.25 -10.531 1 77.44 99 ARG A O 1
ATOM 746 N N . ARG A 1 100 ? 12.492 -33.625 -9.922 1 79.94 100 ARG A N 1
ATOM 747 C CA . ARG A 1 100 ? 11.805 -34.375 -8.891 1 79.94 100 ARG A CA 1
ATOM 748 C C . ARG A 1 100 ? 10.492 -34.969 -9.422 1 79.94 100 ARG A C 1
ATOM 750 O O . ARG A 1 100 ? 9.703 -35.531 -8.664 1 79.94 100 ARG A O 1
ATOM 757 N N . GLY A 1 101 ? 10.273 -34.844 -10.719 1 83.19 101 GLY A N 1
ATOM 758 C CA . GLY A 1 101 ? 9.039 -35.312 -11.305 1 83.19 101 GLY A CA 1
ATOM 759 C C . GLY A 1 101 ? 7.922 -34.281 -11.273 1 83.19 101 GLY A C 1
ATOM 760 O O . GLY A 1 101 ? 6.777 -34.594 -11.625 1 83.19 101 GLY A O 1
ATOM 761 N N . TYR A 1 102 ? 8.25 -33.156 -10.688 1 83.25 102 TYR A N 1
ATOM 762 C CA . TYR A 1 102 ? 7.262 -32.062 -10.68 1 83.25 102 TYR A CA 1
ATOM 763 C C . TYR A 1 102 ? 7.938 -30.703 -10.742 1 83.25 102 TYR A C 1
ATOM 765 O O . TYR A 1 102 ? 9.156 -30.609 -10.57 1 83.25 102 TYR A O 1
ATOM 773 N N . VAL A 1 103 ? 7.188 -29.734 -11.156 1 86.62 103 VAL A N 1
ATOM 774 C CA . VAL A 1 103 ? 7.598 -28.344 -11.164 1 86.62 103 VAL A CA 1
ATOM 775 C C . VAL A 1 103 ? 6.609 -27.5 -10.359 1 86.62 103 VAL A C 1
ATOM 777 O O . VAL A 1 103 ? 5.395 -27.719 -10.445 1 86.62 103 VAL A O 1
ATOM 780 N N . ILE A 1 104 ? 7.07 -26.625 -9.578 1 86.31 104 ILE A N 1
ATOM 781 C CA . ILE A 1 104 ? 6.203 -25.734 -8.82 1 86.31 104 ILE A CA 1
ATOM 782 C C . ILE A 1 104 ? 6.184 -24.359 -9.477 1 86.31 104 ILE A C 1
ATOM 784 O O . ILE A 1 104 ? 7.23 -23.719 -9.648 1 86.31 104 ILE A O 1
ATOM 788 N N . VAL A 1 105 ? 5 -23.938 -9.859 1 89.81 105 VAL A N 1
ATOM 789 C CA . VAL A 1 105 ? 4.812 -22.609 -10.453 1 89.81 105 VAL A CA 1
ATOM 790 C C . VAL A 1 105 ? 4.082 -21.703 -9.469 1 89.81 105 VAL A C 1
ATOM 792 O O . VAL A 1 105 ? 3.039 -22.078 -8.93 1 89.81 105 VAL A O 1
ATOM 795 N N . ARG A 1 106 ? 4.668 -20.547 -9.266 1 88.25 106 ARG A N 1
ATOM 796 C CA . ARG A 1 106 ? 4.078 -19.562 -8.367 1 88.25 106 ARG A CA 1
ATOM 797 C C . ARG A 1 106 ? 3.877 -18.234 -9.07 1 88.25 106 ARG A C 1
ATOM 799 O O . ARG A 1 106 ? 4.738 -17.797 -9.836 1 88.25 106 ARG A O 1
ATOM 806 N N . CYS A 1 107 ? 2.738 -17.688 -8.828 1 91.56 107 CYS A N 1
ATOM 807 C CA . CYS A 1 107 ? 2.451 -16.344 -9.281 1 91.56 107 CYS A CA 1
ATOM 808 C C . CYS A 1 107 ? 2.113 -15.43 -8.102 1 91.56 107 CYS A C 1
ATOM 810 O O . CYS A 1 107 ? 1.268 -15.773 -7.273 1 91.56 107 CYS A O 1
ATOM 812 N N . SER A 1 108 ? 2.773 -14.344 -8.094 1 87 108 SER A N 1
ATOM 813 C CA . SER A 1 108 ? 2.516 -13.367 -7.047 1 87 108 SER A CA 1
ATOM 814 C C . SER A 1 108 ? 1.971 -12.062 -7.633 1 87 108 SER A C 1
ATOM 816 O O . SER A 1 108 ? 2.377 -11.648 -8.719 1 87 108 SER A O 1
ATOM 818 N N . ALA A 1 109 ? 1.086 -11.555 -6.895 1 88.81 109 ALA A N 1
ATOM 819 C CA . ALA A 1 109 ? 0.552 -10.234 -7.238 1 88.81 109 ALA A CA 1
ATOM 820 C C . ALA A 1 109 ? 0.802 -9.234 -6.117 1 88.81 109 ALA A C 1
ATOM 822 O O . ALA A 1 109 ? 0.716 -9.578 -4.934 1 88.81 109 ALA A O 1
ATOM 823 N N . SER A 1 110 ? 1.176 -8.078 -6.547 1 82.19 110 SER A N 1
ATOM 824 C CA . SER A 1 110 ? 1.406 -7.039 -5.551 1 82.19 110 SER A CA 1
ATOM 825 C C . SER A 1 110 ? 0.862 -5.695 -6.02 1 82.19 110 SER A C 1
ATOM 827 O O . SER A 1 110 ? 0.827 -5.418 -7.219 1 82.19 110 SER A O 1
ATOM 829 N N . VAL A 1 111 ? 0.291 -5.035 -5.188 1 78.75 111 VAL A N 1
ATOM 830 C CA . VAL A 1 111 ? -0.081 -3.639 -5.402 1 78.75 111 VAL A CA 1
ATOM 831 C C . VAL A 1 111 ? 0.757 -2.734 -4.504 1 78.75 111 VAL A C 1
ATOM 833 O O . VAL A 1 111 ? 0.784 -2.916 -3.283 1 78.75 111 VAL A O 1
ATOM 836 N N . ARG A 1 112 ? 1.5 -1.986 -5.25 1 67.44 112 ARG A N 1
ATOM 837 C CA . ARG A 1 112 ? 2.391 -1.087 -4.523 1 67.44 112 ARG A CA 1
ATOM 838 C C . ARG A 1 112 ? 1.834 0.333 -4.496 1 67.44 112 ARG A C 1
ATOM 840 O O . ARG A 1 112 ? 0.931 0.664 -5.27 1 67.44 112 ARG A O 1
ATOM 847 N N . ASP A 1 113 ? 2.434 1.041 -3.805 1 59.31 113 ASP A N 1
ATOM 848 C CA . ASP A 1 113 ? 2.223 2.484 -3.738 1 59.31 113 ASP A CA 1
ATOM 849 C C . ASP A 1 113 ? 0.963 2.82 -2.943 1 59.31 113 ASP A C 1
ATOM 851 O O . ASP A 1 113 ? -0.028 3.283 -3.51 1 59.31 113 ASP A O 1
ATOM 855 N N . LEU A 1 114 ? 1.042 2.449 -1.73 1 64.75 114 LEU A N 1
ATOM 856 C CA . LEU A 1 114 ? 0.096 2.645 -0.638 1 64.75 114 LEU A CA 1
ATOM 857 C C . LEU A 1 114 ? -0.207 4.125 -0.438 1 64.75 114 LEU A C 1
ATOM 859 O O . LEU A 1 114 ? 0.521 4.984 -0.939 1 64.75 114 LEU A O 1
ATOM 863 N N . TYR A 1 115 ? -1.219 4.426 0.094 1 70.5 115 TYR A N 1
ATOM 864 C CA . TYR A 1 115 ? -1.787 5.715 0.473 1 70.5 115 TYR A CA 1
ATOM 865 C C . 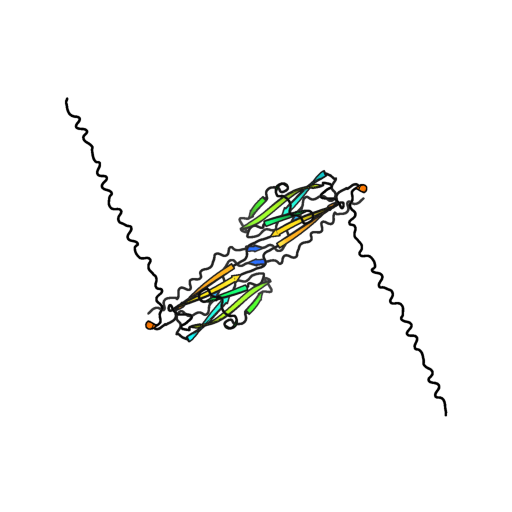TYR A 1 115 ? -0.823 6.496 1.357 1 70.5 115 TYR A C 1
ATOM 867 O O . TYR A 1 115 ? -0.293 5.961 2.334 1 70.5 115 TYR A O 1
ATOM 875 N N . TRP A 1 116 ? -0.26 7.688 0.823 1 77.56 116 TRP A N 1
ATOM 876 C CA . TRP A 1 116 ? 0.448 8.688 1.62 1 77.56 116 TRP A CA 1
ATOM 877 C C . TRP A 1 116 ? 0.03 10.094 1.225 1 77.56 116 TRP A C 1
ATOM 879 O O . TRP A 1 116 ? 0.44 10.602 0.177 1 77.56 116 TRP A O 1
ATOM 889 N N . LYS A 1 117 ? -0.843 10.641 2.096 1 78.94 117 LYS A N 1
ATOM 890 C CA . LYS A 1 117 ? -1.328 11.992 1.827 1 78.94 117 LYS A CA 1
ATOM 891 C C . LYS A 1 117 ? -1.183 12.883 3.059 1 78.94 117 LYS A C 1
ATOM 893 O O . LYS A 1 117 ? -1.036 12.391 4.176 1 78.94 117 LYS A O 1
ATOM 898 N N . ASN A 1 118 ? -1.199 14.109 2.836 1 83.19 118 ASN A N 1
ATOM 899 C CA . ASN A 1 118 ? -1.022 15.016 3.963 1 83.19 118 ASN A CA 1
ATOM 900 C C . ASN A 1 118 ? -1.92 16.25 3.838 1 83.19 118 ASN A C 1
ATOM 902 O O . ASN A 1 118 ? -2.453 16.516 2.762 1 83.19 118 ASN A O 1
ATOM 906 N N . SER A 1 119 ? -2.221 16.812 4.891 1 84.69 119 SER A N 1
ATOM 907 C CA . SER A 1 119 ? -2.838 18.125 5.004 1 84.69 119 SER A CA 1
ATOM 908 C C . SER A 1 119 ? -1.951 19.078 5.793 1 84.69 119 SER A C 1
ATOM 910 O O . SER A 1 119 ? -1.267 18.672 6.734 1 84.69 119 SER A O 1
ATOM 912 N N . GLU A 1 120 ? -1.934 20.359 5.309 1 84.88 120 GLU A N 1
ATOM 913 C CA . GLU A 1 120 ? -1.113 21.359 5.977 1 84.88 120 GLU A CA 1
ATOM 914 C C . GLU A 1 120 ? -1.925 22.625 6.289 1 84.88 120 GLU A C 1
ATOM 916 O O . GLU A 1 120 ? -2.859 22.953 5.562 1 84.88 120 GLU A O 1
ATOM 921 N N . VAL A 1 121 ? -1.531 23.25 7.375 1 85.19 121 VAL A N 1
ATOM 922 C CA . VAL A 1 121 ? -2.152 24.516 7.758 1 85.19 121 VAL A CA 1
ATOM 923 C C . VAL A 1 121 ? -1.083 25.484 8.25 1 85.19 121 VAL A C 1
ATOM 925 O O . VAL A 1 121 ? -0.101 25.078 8.875 1 85.19 121 VAL A O 1
ATOM 928 N N . LYS A 1 122 ? -1.276 26.641 7.863 1 84.56 122 LYS A N 1
ATOM 929 C CA . LYS A 1 122 ? -0.43 27.734 8.352 1 84.56 122 LYS A CA 1
ATOM 930 C C . LYS A 1 122 ? -1.104 28.469 9.5 1 84.56 122 LYS A C 1
ATOM 932 O O . LYS A 1 122 ? -2.193 29.031 9.336 1 84.56 122 LYS A O 1
ATOM 937 N N . LEU A 1 123 ? -0.406 28.422 10.602 1 86.19 123 LEU A N 1
ATOM 938 C CA . LEU A 1 123 ? -0.889 29.188 11.75 1 86.19 123 LEU A CA 1
ATOM 939 C C . LEU A 1 123 ? -0.176 30.531 11.859 1 86.19 123 LEU A C 1
ATOM 941 O O . LEU A 1 123 ? 1.05 30.578 11.992 1 86.19 123 LEU A O 1
ATOM 945 N N . ASN A 1 124 ? -1.012 31.547 11.859 1 86.25 124 ASN A N 1
ATOM 946 C CA . ASN A 1 124 ? -0.405 32.875 12.062 1 86.25 124 ASN A CA 1
ATOM 947 C C . ASN A 1 124 ? -0.191 33.156 13.547 1 86.25 124 ASN A C 1
ATOM 949 O O . ASN A 1 124 ? -1.053 32.844 14.375 1 86.25 124 ASN A O 1
ATOM 953 N N . VAL A 1 125 ? 1.013 33.719 13.836 1 87.94 125 VAL A N 1
ATOM 954 C CA . VAL A 1 125 ? 1.353 34.062 15.211 1 87.94 125 VAL A CA 1
ATOM 955 C C . VAL A 1 125 ? 1.705 35.531 15.312 1 87.94 125 VAL A C 1
ATOM 957 O O . VAL A 1 125 ? 2.465 36.062 14.492 1 87.94 125 VAL A O 1
ATOM 960 N N . ASP A 1 126 ? 1.157 36.125 16.312 1 87.19 126 ASP A N 1
ATOM 961 C CA . ASP A 1 126 ? 1.427 37.531 16.516 1 87.19 126 ASP A CA 1
ATOM 962 C C . ASP A 1 126 ? 2.809 37.75 17.141 1 87.19 126 ASP A C 1
ATOM 964 O O . ASP A 1 126 ? 2.951 37.75 18.359 1 87.19 126 ASP A O 1
ATOM 968 N N . VAL A 1 127 ? 3.768 37.812 16.344 1 82.25 127 VAL A N 1
ATOM 969 C CA . VAL A 1 127 ? 5.137 38.031 16.797 1 82.25 127 VAL A CA 1
ATOM 970 C C . VAL A 1 127 ? 5.484 39.531 16.688 1 82.25 127 VAL A C 1
ATOM 972 O O . VAL A 1 127 ? 5.219 40.156 15.664 1 82.25 127 VAL A O 1
ATOM 975 N N . PRO A 1 128 ? 5.984 40.062 17.812 1 78.25 128 PRO A N 1
ATOM 976 C CA . PRO A 1 128 ? 6.43 41.469 17.719 1 78.25 128 PRO A CA 1
ATOM 977 C C . PRO A 1 128 ? 7.418 41.688 16.578 1 78.25 128 PRO A C 1
ATOM 979 O O . PRO A 1 128 ? 8.219 40.781 16.266 1 78.25 128 PRO A O 1
ATOM 982 N N . GLU A 1 129 ? 7.184 42.719 15.883 1 72.44 129 GLU A N 1
ATOM 983 C CA . GLU A 1 129 ? 7.941 43.062 14.68 1 72.44 129 GLU A CA 1
ATOM 984 C C . GLU A 1 129 ? 9.438 42.875 14.906 1 72.44 129 GLU A C 1
ATOM 986 O O . GLU A 1 129 ? 10.164 42.438 14 1 72.44 129 GLU A O 1
ATOM 991 N N . GLN A 1 130 ? 9.898 43.156 16.062 1 71.19 130 GLN A N 1
ATOM 992 C CA . GLN A 1 130 ? 11.328 43.094 16.328 1 71.19 130 GLN A CA 1
ATOM 993 C C . GLN A 1 130 ? 11.844 41.656 16.234 1 71.19 130 GLN A C 1
ATOM 995 O O . GLN A 1 130 ? 13.039 41.438 16 1 71.19 130 GLN A O 1
ATOM 1000 N N . PHE A 1 131 ? 11.055 40.75 16.406 1 66.81 131 PHE A N 1
ATOM 1001 C 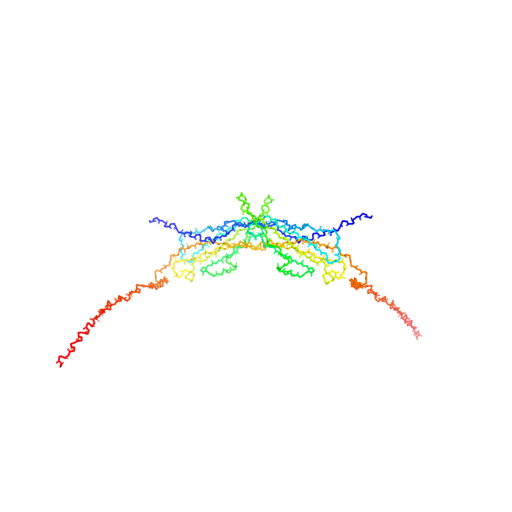CA . PHE A 1 131 ? 11.5 39.344 16.469 1 66.81 131 PHE A CA 1
ATOM 1002 C C . PHE A 1 131 ? 11.172 38.625 15.172 1 66.81 13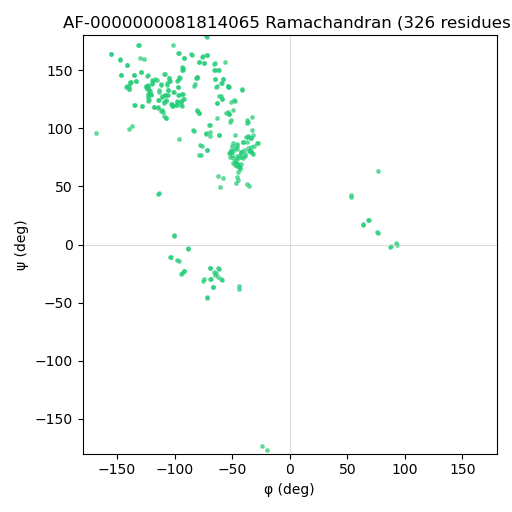1 PHE A C 1
ATOM 1004 O O . PHE A 1 131 ? 11.602 37.5 14.961 1 66.81 131 PHE A O 1
ATOM 1011 N N . ARG A 1 132 ? 10.422 39.25 14.391 1 61.91 132 ARG A N 1
ATOM 1012 C CA . ARG A 1 132 ? 9.992 38.594 13.164 1 61.91 132 ARG A CA 1
ATOM 1013 C C . ARG A 1 132 ? 11.156 38.438 12.195 1 61.91 132 ARG A C 1
ATOM 1015 O O . ARG A 1 132 ? 11.852 39.406 11.883 1 61.91 132 ARG A O 1
ATOM 1022 N N . GLN A 1 133 ? 11.68 37.188 12.141 1 61.81 133 GLN A N 1
ATOM 1023 C CA . GLN A 1 133 ? 12.695 36.969 11.109 1 61.81 133 GLN A CA 1
ATOM 1024 C C . GLN A 1 133 ? 12.078 37 9.719 1 61.81 133 GLN A C 1
ATOM 1026 O O . GLN A 1 133 ? 11.031 36.375 9.484 1 61.81 133 GLN A O 1
ATOM 1031 N N . ARG A 1 134 ? 12.156 38.094 9.117 1 54.84 134 ARG A N 1
ATOM 1032 C CA . ARG A 1 134 ? 11.664 38.281 7.75 1 54.84 134 ARG A CA 1
ATOM 1033 C C . ARG A 1 134 ? 12.242 37.219 6.82 1 54.84 134 ARG A C 1
ATOM 1035 O O . ARG A 1 134 ? 13.43 36.906 6.895 1 54.84 134 ARG A O 1
ATOM 1042 N N . PRO A 1 135 ? 11.375 36.281 6.477 1 51.56 135 PRO A N 1
ATOM 1043 C CA . PRO A 1 135 ? 12.008 35.469 5.438 1 51.56 135 PRO A CA 1
ATOM 1044 C C . PRO A 1 135 ? 12.875 36.312 4.488 1 51.56 135 PRO A C 1
ATOM 1046 O O . PRO A 1 135 ? 12.461 37.375 4.039 1 51.56 135 PRO A O 1
ATOM 1049 N N . GLU A 1 136 ? 14.133 36.344 4.875 1 45.56 136 GLU A N 1
ATOM 1050 C CA . GLU A 1 136 ? 14.922 36.938 3.814 1 45.56 136 GLU A CA 1
ATOM 1051 C C . GLU A 1 136 ? 14.562 36.375 2.451 1 45.56 136 GLU A C 1
ATOM 1053 O O . GLU A 1 136 ? 14.938 35.219 2.139 1 45.56 136 GLU A O 1
ATOM 1058 N N . PHE A 1 137 ? 13.305 36.5 2.215 1 40.94 137 PHE A N 1
ATOM 1059 C CA . PHE A 1 137 ? 13.211 36.219 0.789 1 40.94 137 PHE A CA 1
ATOM 1060 C C . PHE A 1 137 ? 14.352 36.844 0.025 1 40.94 137 PHE A C 1
ATOM 1062 O O . PHE A 1 137 ? 14.438 38.094 -0.054 1 40.94 137 PHE A O 1
ATOM 1069 N N . HIS A 1 138 ? 15.539 36.312 0.101 1 37.94 138 HIS A N 1
ATOM 1070 C CA . HIS A 1 138 ? 16.406 36.781 -0.984 1 37.94 138 HIS A CA 1
ATOM 1071 C C . HIS A 1 138 ? 15.664 36.75 -2.318 1 37.94 138 HIS A C 1
ATOM 1073 O O . HIS A 1 138 ? 15.266 35.688 -2.801 1 37.94 138 HIS A O 1
ATOM 1079 N N . LEU A 1 139 ? 14.75 37.594 -2.438 1 34.62 139 LEU A N 1
ATOM 1080 C CA . LEU A 1 139 ? 14.383 37.812 -3.836 1 34.62 139 LEU A CA 1
ATOM 1081 C C . LEU A 1 139 ? 15.594 37.625 -4.746 1 34.62 139 LEU A C 1
ATOM 1083 O O . LEU A 1 139 ? 16.578 38.375 -4.609 1 34.62 139 LEU A O 1
ATOM 1087 N N . PHE A 1 140 ? 16 36.375 -5.047 1 37.28 140 PHE A N 1
ATOM 1088 C CA . PHE A 1 140 ? 16.844 36.344 -6.238 1 37.28 140 PHE A CA 1
ATOM 1089 C C . PHE A 1 140 ? 16.375 37.375 -7.254 1 37.28 140 PHE A C 1
ATOM 1091 O O . PHE A 1 140 ? 15.367 37.156 -7.941 1 37.28 140 PHE A O 1
ATOM 1098 N N . GLY A 1 141 ? 16.219 38.531 -6.746 1 31.44 141 GLY A N 1
ATOM 1099 C CA . GLY A 1 141 ? 15.984 39.656 -7.641 1 31.44 141 GLY A CA 1
ATOM 1100 C C . GLY A 1 141 ? 16.516 39.406 -9.047 1 31.44 141 GLY A C 1
ATOM 1101 O O . GLY A 1 141 ? 17.266 38.469 -9.281 1 31.44 141 GLY A O 1
ATOM 1102 N N . ASP A 1 142 ? 16.453 40.469 -9.859 1 32.34 142 ASP A N 1
ATOM 1103 C CA . ASP A 1 142 ? 16.609 40.781 -11.273 1 32.34 142 ASP A CA 1
ATOM 1104 C C . ASP A 1 142 ? 18.031 40.469 -11.742 1 32.34 142 ASP A C 1
ATOM 1106 O O . ASP A 1 142 ? 18.969 41.219 -11.43 1 32.34 142 ASP A O 1
ATOM 1110 N N . ALA A 1 143 ? 18.516 39.281 -11.641 1 34.31 143 ALA A N 1
ATOM 1111 C CA . ALA A 1 143 ? 19.703 39.156 -12.484 1 34.31 143 ALA A CA 1
ATOM 1112 C C . ALA A 1 143 ? 19.562 40.031 -13.734 1 34.31 143 ALA A C 1
ATOM 1114 O O . ALA A 1 143 ? 18.719 39.75 -14.594 1 34.31 143 ALA A O 1
ATOM 1115 N N . ALA A 1 144 ? 19.781 41.25 -13.625 1 35.62 144 ALA A N 1
ATOM 1116 C CA . ALA A 1 144 ? 19.984 42.156 -14.742 1 35.62 144 ALA A CA 1
ATOM 1117 C C . ALA A 1 144 ? 20.75 41.5 -15.867 1 35.62 144 ALA A C 1
ATOM 1119 O O . ALA A 1 144 ? 21.875 41 -15.656 1 35.62 144 ALA A O 1
ATOM 1120 N N . MET A 1 145 ? 20.016 40.75 -16.703 1 35.84 145 MET A N 1
ATOM 1121 C CA . MET A 1 145 ? 20.641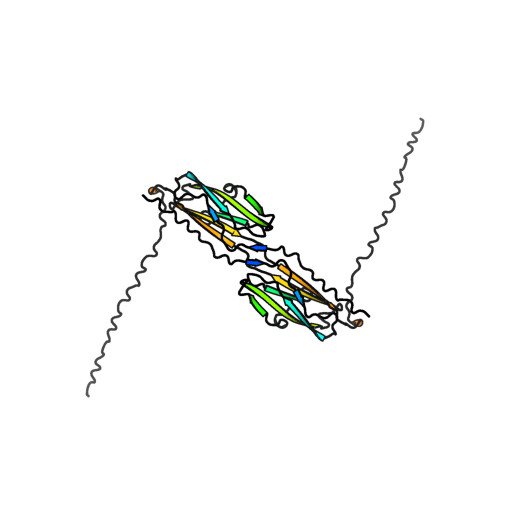 40.25 -17.938 1 35.84 145 MET A CA 1
ATOM 1122 C C . MET A 1 145 ? 21.672 41.25 -18.453 1 35.84 145 MET A C 1
ATOM 1124 O O . MET A 1 145 ? 21.391 42.469 -18.5 1 35.84 145 MET A O 1
ATOM 1128 N N . PRO A 1 146 ? 22.938 41.031 -18.172 1 40.72 146 PRO A N 1
ATOM 1129 C CA . PRO A 1 146 ? 23.875 42 -18.75 1 40.72 146 PRO A CA 1
ATOM 1130 C C . PRO A 1 146 ? 23.422 42.531 -20.109 1 40.72 146 PRO A C 1
ATOM 1132 O O . PRO A 1 146 ? 22.859 41.781 -20.906 1 40.72 146 PRO A O 1
ATOM 1135 N N . THR A 1 147 ? 22.703 43.625 -20.109 1 40.44 147 THR A N 1
ATOM 1136 C CA . THR A 1 147 ? 22.453 44.281 -21.391 1 40.44 147 THR A CA 1
ATOM 1137 C C . THR A 1 147 ? 23.641 44.125 -22.328 1 40.44 147 THR A C 1
ATOM 1139 O O . THR A 1 147 ? 24.766 44.531 -21.984 1 40.44 147 THR A O 1
ATOM 1142 N N . SER A 1 148 ? 23.703 42.906 -22.984 1 42.19 148 SER A N 1
ATOM 1143 C CA . SER A 1 148 ? 24.688 42.688 -24.047 1 42.19 148 SER A CA 1
ATOM 1144 C C . SER A 1 148 ? 24.906 43.938 -24.875 1 42.19 148 SER A C 1
ATOM 1146 O O . SER A 1 148 ? 23.953 44.594 -25.312 1 42.19 148 SER A O 1
ATOM 1148 N N . SER A 1 149 ? 25.906 44.75 -24.484 1 45.03 149 SER A N 1
ATOM 1149 C CA . SER A 1 149 ? 26.344 45.906 -25.25 1 45.03 149 SER A CA 1
ATOM 1150 C C . SER A 1 149 ? 26.281 45.625 -26.75 1 45.03 149 SER A C 1
ATOM 1152 O O . SER A 1 149 ? 26.609 44.531 -27.203 1 45.03 149 SER A O 1
ATOM 1154 N N . PRO A 1 150 ? 25.281 46.25 -27.438 1 45.53 150 PRO A N 1
ATOM 1155 C CA . PRO A 1 150 ? 25.281 46.031 -28.891 1 45.53 150 PRO A CA 1
ATOM 1156 C C . PRO A 1 150 ? 26.672 46.062 -29.5 1 45.53 150 PRO A C 1
ATOM 1158 O O . PRO A 1 150 ? 27.438 47 -29.266 1 45.53 150 PRO A O 1
ATOM 1161 N N . VAL A 1 151 ? 27.359 44.938 -29.547 1 44.06 151 VAL A N 1
ATOM 1162 C CA . VAL A 1 151 ? 28.594 44.875 -30.328 1 44.06 151 VAL A CA 1
ATOM 1163 C C . VAL A 1 151 ? 28.422 45.656 -31.641 1 44.06 151 VAL A C 1
ATOM 1165 O O . VAL A 1 151 ? 27.594 45.281 -32.469 1 44.06 151 VAL A O 1
ATOM 1168 N N . PHE A 1 152 ? 28.578 46.969 -31.578 1 41.06 152 PHE A N 1
ATOM 1169 C CA . PHE A 1 152 ? 28.734 47.781 -32.781 1 41.06 152 PHE A CA 1
ATOM 1170 C C . PHE A 1 152 ? 29.688 47.094 -33.781 1 41.06 152 PHE A C 1
ATOM 1172 O O . PHE A 1 152 ? 30.891 47.031 -33.5 1 41.06 152 PHE A O 1
ATOM 1179 N N . LEU A 1 153 ? 29.203 46 -34.344 1 38.19 153 LEU A N 1
ATOM 1180 C CA . LEU A 1 153 ? 29.953 45.469 -35.5 1 38.19 153 LEU A CA 1
ATOM 1181 C C . LEU A 1 153 ? 30.328 46.625 -36.438 1 38.19 153 LEU A C 1
ATOM 1183 O O . LEU A 1 153 ? 29.453 47.219 -37.062 1 38.19 153 LEU A O 1
ATOM 1187 N N . ILE A 1 154 ? 31.312 47.375 -35.969 1 41.03 154 ILE A N 1
ATOM 1188 C CA . ILE A 1 154 ? 31.922 48.312 -36.906 1 41.03 154 ILE A CA 1
ATOM 1189 C C . ILE A 1 154 ? 32.281 47.625 -38.219 1 41.03 154 ILE A C 1
ATOM 1191 O O . ILE A 1 154 ? 33.094 46.688 -38.219 1 41.03 154 ILE A O 1
ATOM 1195 N N . PHE A 1 155 ? 31.188 47.344 -39.062 1 40.16 155 PHE A N 1
ATOM 1196 C CA . PHE A 1 155 ? 31.438 46.969 -40.438 1 40.16 155 PHE A CA 1
ATOM 1197 C C . PHE A 1 155 ? 32.469 47.906 -41.062 1 40.16 155 PHE A C 1
ATOM 1199 O O . PHE A 1 155 ? 32.219 49.094 -41.312 1 40.16 155 PHE A O 1
ATOM 1206 N N . LEU A 1 156 ? 33.75 47.656 -40.656 1 38.19 156 LEU A N 1
ATOM 1207 C CA . LEU A 1 156 ? 34.812 48.312 -41.406 1 38.19 156 LEU A CA 1
ATOM 1208 C C . LEU A 1 156 ? 34.656 48.062 -42.906 1 38.19 156 LEU A C 1
ATOM 1210 O O . LEU A 1 156 ? 34.75 46.906 -43.344 1 38.19 156 LEU A O 1
ATOM 1214 N N . MET A 1 157 ? 33.688 48.75 -43.531 1 39.53 157 MET A N 1
ATOM 1215 C CA . MET A 1 157 ? 33.625 48.844 -45 1 39.53 157 MET A CA 1
ATOM 1216 C C . MET A 1 157 ? 34.969 49.188 -45.594 1 39.53 157 MET A C 1
ATOM 1218 O O . MET A 1 157 ? 35.531 50.25 -45.312 1 39.53 157 MET A O 1
ATOM 1222 N N . THR A 1 158 ? 35.969 48.219 -45.5 1 42.09 158 THR A N 1
ATOM 1223 C CA . THR A 1 158 ? 37.219 48.375 -46.25 1 42.09 158 THR A CA 1
ATOM 1224 C C . THR A 1 158 ? 36.938 48.75 -47.719 1 42.09 158 THR A C 1
ATOM 1226 O O . THR A 1 158 ? 36.188 48.062 -48.406 1 42.09 158 THR A O 1
ATOM 1229 N N . SER A 1 159 ? 36.719 50.031 -48 1 42.25 159 SER A N 1
ATOM 1230 C CA . SER A 1 159 ? 36.781 50.656 -49.312 1 42.25 159 SER A CA 1
ATOM 1231 C C . SER A 1 159 ? 38 50.219 -50.094 1 42.25 159 SER A C 1
ATOM 1233 O O . SER A 1 159 ? 39.125 50.562 -49.781 1 42.25 159 SER A O 1
ATOM 1235 N N . SER A 1 160 ? 38.094 48.906 -50.406 1 42.38 160 SER A N 1
ATOM 1236 C CA . SER A 1 160 ? 39.156 48.5 -51.344 1 42.38 160 SER A CA 1
ATOM 1237 C C . SER A 1 160 ? 39.188 49.438 -52.531 1 42.38 160 SER A C 1
ATOM 1239 O O . SER A 1 160 ? 38.219 49.5 -53.312 1 42.38 160 SER A O 1
ATOM 1241 N N . PHE A 1 161 ? 39.844 50.594 -52.406 1 41.5 161 PHE A N 1
ATOM 1242 C CA . PHE A 1 161 ? 40.25 51.469 -53.5 1 41.5 161 PHE A CA 1
ATOM 1243 C C . PHE A 1 161 ? 40.969 50.656 -54.562 1 41.5 161 PHE A C 1
ATOM 1245 O O . PHE A 1 161 ? 42.031 50.094 -54.344 1 41.5 161 PHE A O 1
ATOM 1252 N N . ALA A 1 162 ? 40.219 49.906 -55.375 1 38.5 162 ALA A N 1
ATOM 1253 C CA . ALA A 1 162 ? 40.75 49.438 -56.656 1 38.5 162 ALA A CA 1
ATOM 1254 C C . ALA A 1 162 ? 41.594 50.5 -57.344 1 38.5 162 ALA A C 1
ATOM 1256 O O . ALA A 1 162 ? 41.062 51.531 -57.75 1 38.5 162 ALA A O 1
ATOM 1257 N N . LEU A 1 163 ? 42.844 50.688 -56.844 1 32.12 163 LEU A N 1
ATOM 1258 C CA . LEU A 1 163 ? 43.875 51.375 -57.594 1 32.12 163 LEU A CA 1
ATOM 1259 C C . LEU A 1 163 ? 43.938 50.844 -59.031 1 32.12 163 LEU A C 1
ATOM 1261 O O . LEU A 1 163 ? 44.156 49.656 -59.219 1 32.12 163 LEU A O 1
ATOM 1265 N N . ARG A 1 164 ? 43.219 51.562 -59.906 1 36.16 164 ARG A N 1
ATOM 1266 C CA . ARG A 1 164 ? 43.375 51.594 -61.344 1 36.16 164 ARG A CA 1
ATOM 1267 C C . ARG A 1 164 ? 44.812 51.812 -61.75 1 36.16 164 ARG A C 1
ATOM 1269 O O . ARG A 1 164 ? 45.406 52.875 -61.469 1 36.16 164 ARG A O 1
ATOM 1276 N N . PHE A 1 165 ? 45.812 50.812 -61.562 1 27.8 165 PHE A N 1
ATOM 1277 C CA . PHE A 1 165 ? 46.812 50.938 -62.625 1 27.8 165 PHE A CA 1
ATOM 1278 C C . PHE A 1 165 ? 46.188 50.531 -63.969 1 27.8 165 PHE A C 1
ATOM 1280 O O . PHE A 1 165 ? 45.344 49.656 -64 1 27.8 165 PHE A O 1
ATOM 1287 N N . MET B 1 1 ? -7.184 -45.125 -14.43 1 22.61 1 MET B N 1
ATOM 1288 C CA . MET B 1 1 ? -6.781 -44.625 -13.125 1 22.61 1 MET B CA 1
ATOM 1289 C C . MET B 1 1 ? -7.199 -43.156 -12.977 1 22.61 1 MET B C 1
ATOM 1291 O O . MET B 1 1 ? -7.113 -42.375 -13.93 1 22.61 1 MET B O 1
ATOM 1295 N N . PRO B 1 2 ? -8.07 -42.875 -12.062 1 26.73 2 PRO B N 1
ATOM 1296 C CA . PRO B 1 2 ? -8.625 -41.5 -11.977 1 26.73 2 PRO B CA 1
ATOM 1297 C C . PRO B 1 2 ? -7.543 -40.438 -11.906 1 26.73 2 PRO B C 1
ATOM 1299 O O . PRO B 1 2 ? -6.434 -40.719 -11.445 1 26.73 2 PRO B O 1
ATOM 1302 N N . SER B 1 3 ? -7.395 -39.625 -12.891 1 28.02 3 SER B N 1
ATOM 1303 C CA . SER B 1 3 ? -6.477 -38.5 -13.039 1 28.02 3 SER B CA 1
ATOM 1304 C C . SER B 1 3 ? -6.395 -37.688 -11.758 1 28.02 3 SER B C 1
ATOM 1306 O O . SER B 1 3 ? -7.418 -37.25 -11.234 1 28.02 3 SER B O 1
ATOM 1308 N N . THR B 1 4 ? -5.645 -38.125 -10.773 1 29.77 4 THR B N 1
ATOM 1309 C CA . THR B 1 4 ? -5.496 -37.469 -9.484 1 29.77 4 THR B CA 1
ATOM 1310 C C . THR B 1 4 ? -5.488 -35.938 -9.648 1 29.77 4 THR B C 1
ATOM 1312 O O . THR B 1 4 ? -4.711 -35.406 -10.445 1 29.77 4 THR B O 1
ATOM 1315 N N . PRO B 1 5 ? -6.488 -35.344 -9.336 1 32.81 5 PRO B N 1
ATOM 1316 C CA . PRO B 1 5 ? -6.625 -33.906 -9.445 1 32.81 5 PRO B CA 1
ATOM 1317 C C . PRO B 1 5 ? -5.406 -33.156 -8.906 1 32.81 5 PRO B C 1
ATOM 1319 O O . PRO B 1 5 ? -4.855 -33.531 -7.863 1 32.81 5 PRO B O 1
ATOM 1322 N N . THR B 1 6 ? -4.383 -32.969 -9.703 1 36.22 6 THR B N 1
ATOM 1323 C CA . THR B 1 6 ? -3.209 -32.156 -9.383 1 36.22 6 THR B CA 1
ATOM 1324 C C . THR B 1 6 ? -3.566 -31.047 -8.391 1 36.22 6 THR B C 1
ATOM 1326 O O . THR B 1 6 ? -4.469 -30.25 -8.641 1 36.22 6 THR B O 1
ATOM 1329 N N . LEU B 1 7 ? -3.494 -31.391 -7.172 1 35.47 7 LEU B N 1
ATOM 1330 C CA . LEU B 1 7 ? -3.791 -30.547 -6.023 1 35.47 7 LEU B CA 1
ATOM 1331 C C . LEU B 1 7 ? -3.201 -29.141 -6.207 1 35.47 7 LEU B C 1
ATOM 1333 O O . LEU B 1 7 ? -1.979 -28.984 -6.246 1 35.47 7 LEU B O 1
ATOM 1337 N N . LEU B 1 8 ? -3.723 -28.438 -7.156 1 39.97 8 LEU B N 1
ATOM 1338 C CA . LEU B 1 8 ? -3.389 -27.016 -7.301 1 39.97 8 LEU B CA 1
ATOM 1339 C C . LEU B 1 8 ? -3.416 -26.312 -5.949 1 39.97 8 LEU B C 1
ATOM 1341 O O . LEU B 1 8 ? -4.449 -26.297 -5.273 1 39.97 8 LEU B O 1
ATOM 1345 N N . ILE B 1 9 ? -2.457 -26.734 -5.152 1 41.69 9 ILE B N 1
ATOM 1346 C CA . ILE B 1 9 ? -2.445 -26.062 -3.863 1 41.69 9 ILE B CA 1
ATOM 1347 C C . ILE B 1 9 ? -2.195 -24.562 -4.074 1 41.69 9 ILE B C 1
ATOM 1349 O O . ILE B 1 9 ? -1.199 -24.172 -4.688 1 41.69 9 ILE B O 1
ATOM 1353 N N . TYR B 1 10 ? -3.182 -23.859 -4.148 1 41.97 10 TYR B N 1
ATOM 1354 C CA . TYR B 1 10 ? -3.104 -22.406 -4.137 1 41.97 10 TYR B CA 1
ATOM 1355 C C . TYR B 1 10 ? -2.732 -21.891 -2.754 1 41.97 10 TYR B C 1
ATOM 1357 O O . TYR B 1 10 ? -3.35 -22.266 -1.756 1 41.97 10 TYR B O 1
ATOM 1365 N N . LEU B 1 11 ? -1.476 -21.922 -2.471 1 42.66 11 LEU B N 1
ATOM 1366 C CA . LEU B 1 11 ? -1.142 -21.281 -1.204 1 42.66 11 LEU B CA 1
ATOM 1367 C C . LEU B 1 11 ? -1.251 -19.766 -1.318 1 42.66 11 LEU B C 1
ATOM 1369 O O . LEU B 1 11 ? -0.79 -19.172 -2.299 1 42.66 11 LEU B O 1
ATOM 1373 N N . HIS B 1 12 ? -2.367 -19.312 -0.938 1 45.53 12 HIS B N 1
ATOM 1374 C CA . HIS B 1 12 ? -2.578 -17.875 -0.935 1 45.53 12 HIS B CA 1
ATOM 1375 C C . HIS B 1 12 ? -2.023 -17.234 0.336 1 45.53 12 HIS B C 1
ATOM 1377 O O . HIS B 1 12 ? -2.09 -17.828 1.413 1 45.53 12 HIS B O 1
ATOM 1383 N N . SER B 1 13 ? -0.947 -16.75 0.251 1 45.47 13 SER B N 1
ATOM 1384 C CA . SER B 1 13 ? -0.623 -15.961 1.436 1 45.47 13 SER B CA 1
ATOM 1385 C C . SER B 1 13 ? -1.77 -15.031 1.81 1 45.47 13 SER B C 1
ATOM 1387 O O . SER B 1 13 ? -2.482 -14.531 0.936 1 45.47 13 SER B O 1
ATOM 1389 N N . PRO B 1 14 ? -2.203 -15.18 2.996 1 44.78 14 PRO B N 1
ATOM 1390 C CA . PRO B 1 14 ? -3.299 -14.336 3.482 1 44.78 14 PRO B CA 1
ATOM 1391 C C . PRO B 1 14 ? -3.072 -12.852 3.213 1 44.78 14 PRO B C 1
ATOM 1393 O O . PRO B 1 14 ? -1.972 -12.344 3.438 1 44.78 14 PRO B O 1
ATOM 1396 N N . SER B 1 15 ? -3.482 -12.383 2.039 1 52.25 15 SER B N 1
ATOM 1397 C CA . SER B 1 15 ? -3.393 -10.93 1.973 1 52.25 15 SER B CA 1
ATOM 1398 C C . SER B 1 15 ? -4.578 -10.273 2.668 1 52.25 15 SER B C 1
ATOM 1400 O O . SER B 1 15 ? -5.68 -10.828 2.693 1 52.25 15 SER B O 1
ATOM 1402 N N . SER B 1 16 ? -4.402 -9.578 3.686 1 54.34 16 SER B N 1
ATOM 1403 C CA . SER B 1 16 ? -5.484 -8.852 4.34 1 54.34 16 SER B CA 1
ATOM 1404 C C . SER B 1 16 ? -6.062 -7.781 3.422 1 54.34 16 SER B C 1
ATOM 1406 O O . SER B 1 16 ? -5.344 -7.195 2.611 1 54.34 16 SER B O 1
ATOM 1408 N N . PRO B 1 17 ? -7.414 -7.906 3.176 1 60.25 17 PRO B N 1
ATOM 1409 C CA . PRO B 1 17 ? -8.047 -6.828 2.412 1 60.25 17 PRO B CA 1
ATOM 1410 C C . PRO B 1 17 ? -7.566 -5.441 2.84 1 60.25 17 PRO B C 1
ATOM 1412 O O . PRO B 1 17 ? -7.184 -5.246 3.996 1 60.25 17 PRO B O 1
ATOM 1415 N N . SER B 1 18 ? -7.238 -4.617 1.922 1 68 18 SER B N 1
ATOM 1416 C CA . SER B 1 18 ? -6.84 -3.25 2.244 1 68 18 SER B CA 1
ATOM 1417 C C . SER B 1 18 ? -7.711 -2.232 1.517 1 68 18 SER B C 1
ATOM 1419 O O . SER B 1 18 ? -8.203 -2.5 0.417 1 68 18 SER B O 1
ATOM 1421 N N . VAL B 1 19 ? -8.297 -1.311 2.256 1 70 19 VAL B N 1
ATOM 1422 C CA . VAL B 1 19 ? -9.008 -0.159 1.711 1 70 19 VAL B CA 1
ATOM 1423 C C . VAL B 1 19 ? -8.219 1.117 1.991 1 70 19 VAL B C 1
ATOM 1425 O O . VAL B 1 19 ? -7.941 1.444 3.148 1 70 19 VAL B O 1
ATOM 1428 N N . VAL B 1 20 ? -7.777 1.686 0.94 1 73.06 20 VAL B N 1
ATOM 1429 C CA . VAL B 1 20 ? -7.031 2.93 1.115 1 73.06 20 VAL B CA 1
ATOM 1430 C C . VAL B 1 20 ? -7.914 4.117 0.73 1 73.06 20 VAL B C 1
ATOM 1432 O O . VAL B 1 20 ? -8.664 4.051 -0.246 1 73.06 20 VAL B O 1
ATOM 1435 N N . PRO B 1 21 ? -7.805 5.129 1.464 1 75.56 21 PRO B N 1
ATOM 1436 C CA . PRO B 1 21 ? -8.617 6.316 1.175 1 75.56 21 PRO B CA 1
ATOM 1437 C C . PRO B 1 21 ? -8.117 7.09 -0.043 1 75.56 21 PRO B C 1
ATOM 1439 O O . PRO B 1 21 ? -6.965 6.922 -0.457 1 75.56 21 PRO B O 1
ATOM 1442 N N . SER B 1 22 ? -9.07 7.836 -0.614 1 71.31 22 SER B N 1
ATOM 1443 C CA . SER B 1 22 ? -8.688 8.719 -1.71 1 71.31 22 SER B CA 1
ATOM 1444 C C . SER B 1 22 ? -8.383 10.125 -1.205 1 71.31 22 SER B C 1
ATOM 1446 O O . SER B 1 22 ? -7.574 10.844 -1.802 1 71.31 22 SER B O 1
ATOM 1448 N N . ASP B 1 23 ? -8.984 10.414 -0.1 1 77.19 23 ASP B N 1
ATOM 1449 C CA . ASP B 1 23 ? -8.867 11.781 0.393 1 77.19 23 ASP B CA 1
ATOM 1450 C C . ASP B 1 23 ? -7.699 11.922 1.364 1 77.19 23 ASP B C 1
ATOM 1452 O O . ASP B 1 23 ? -7.301 10.945 2.006 1 77.19 23 ASP B O 1
ATOM 1456 N N . PRO B 1 24 ? -7.172 13.055 1.426 1 81.69 24 PRO B N 1
ATOM 1457 C CA . PRO B 1 24 ? -6.18 13.32 2.471 1 81.69 24 PRO B CA 1
ATOM 1458 C C . PRO B 1 24 ? -6.801 13.43 3.861 1 81.69 24 PRO B C 1
ATOM 1460 O O . PRO B 1 24 ? -8.023 13.531 3.988 1 81.69 24 PRO B O 1
ATOM 1463 N N . PRO B 1 25 ? -5.926 13.312 4.852 1 89.31 25 PRO B N 1
ATOM 1464 C CA . PRO B 1 25 ? -6.473 13.547 6.191 1 89.31 25 PRO B CA 1
ATOM 1465 C C . PRO B 1 25 ? -6.941 14.984 6.395 1 89.31 25 PRO B C 1
ATOM 1467 O O . PRO B 1 25 ? -6.52 15.883 5.664 1 89.31 25 PRO B O 1
ATOM 1470 N N . SER B 1 26 ? -7.84 15.109 7.324 1 88.94 26 SER B N 1
ATOM 1471 C CA . SER B 1 26 ? -8.328 16.453 7.652 1 88.94 26 SER B CA 1
ATOM 1472 C C . SER B 1 26 ? -7.605 17.016 8.875 1 88.94 26 SER B C 1
ATOM 1474 O O . SER B 1 26 ? -7.254 16.266 9.789 1 88.94 26 SER B O 1
ATOM 1476 N N . LEU B 1 27 ? -7.324 18.266 8.812 1 90.25 27 LEU B N 1
ATOM 1477 C CA . LEU B 1 27 ? -6.754 19 9.945 1 90.25 27 LEU B CA 1
ATOM 1478 C C . LEU B 1 27 ? -7.727 20.047 10.461 1 90.25 27 LEU B C 1
ATOM 1480 O O . LEU B 1 27 ? -8.086 20.984 9.734 1 90.25 27 LEU B O 1
ATOM 1484 N N . THR B 1 28 ? -8.125 19.859 11.781 1 89.31 28 THR B N 1
ATOM 1485 C CA . THR B 1 28 ? -9.125 20.75 12.359 1 89.31 28 THR B CA 1
ATOM 1486 C C . THR B 1 28 ? -8.664 21.281 13.719 1 89.31 28 THR B C 1
ATOM 1488 O O . THR B 1 28 ? -7.629 20.859 14.234 1 89.31 28 THR B O 1
ATOM 1491 N N . GLY B 1 29 ? -9.359 22.234 14.312 1 87.88 29 GLY B N 1
ATOM 1492 C CA . GLY B 1 29 ? -9.109 22.734 15.648 1 87.88 29 GLY B CA 1
ATOM 1493 C C . GLY B 1 29 ? -8.195 23.953 15.672 1 87.88 29 GLY B C 1
ATOM 1494 O O . GLY B 1 29 ? -7.812 24.422 16.734 1 87.88 29 GLY B O 1
ATOM 1495 N N . VAL B 1 30 ? -7.766 24.375 14.547 1 84.5 30 VAL B N 1
ATOM 1496 C CA . VAL B 1 30 ? -6.789 25.453 14.5 1 84.5 30 VAL B CA 1
ATOM 1497 C C . VAL B 1 30 ? -7.504 26.781 14.297 1 84.5 30 VAL B C 1
ATOM 1499 O O . VAL B 1 30 ? -8.555 26.844 13.656 1 84.5 30 VAL B O 1
ATOM 1502 N N . ALA B 1 31 ? -6.879 27.766 15 1 82.25 31 ALA B N 1
ATOM 1503 C CA . ALA B 1 31 ? -7.391 29.125 14.883 1 82.25 31 ALA B CA 1
ATOM 1504 C C . ALA B 1 31 ? -6.598 29.906 13.844 1 82.25 31 ALA B C 1
ATOM 1506 O O . ALA B 1 31 ? -5.559 29.453 13.359 1 82.25 31 ALA B O 1
ATOM 1507 N N . GLY B 1 32 ? -7.172 31.078 13.406 1 76.5 32 GLY B N 1
ATOM 1508 C CA . GLY B 1 32 ? -6.512 31.906 12.406 1 76.5 32 GLY B CA 1
ATOM 1509 C C . GLY B 1 32 ? -5.328 32.688 12.961 1 76.5 32 GLY B C 1
ATOM 1510 O O . GLY B 1 32 ? -4.418 33.031 12.211 1 76.5 32 GLY B O 1
ATOM 1511 N N . MET B 1 33 ? -5.43 33 14.195 1 85.81 33 MET B N 1
ATOM 1512 C CA . MET B 1 33 ? -4.375 33.812 14.797 1 85.81 33 MET B CA 1
ATOM 1513 C C . MET B 1 33 ? -4.109 33.344 16.234 1 85.81 33 MET B C 1
ATOM 1515 O O . MET B 1 33 ? -5.047 33.062 16.984 1 85.81 33 MET B O 1
ATOM 1519 N N . TYR B 1 34 ? -2.793 33.281 16.438 1 89.12 34 TYR B N 1
ATOM 1520 C CA . TYR B 1 34 ? -2.377 32.906 17.781 1 89.12 34 TYR B CA 1
ATOM 1521 C C . TYR B 1 34 ? -1.46 33.938 18.391 1 89.12 34 TYR B C 1
ATOM 1523 O O . TYR B 1 34 ? -0.686 34.594 17.672 1 89.12 34 TYR B O 1
ATOM 1531 N N . ALA B 1 35 ? -1.624 34.094 19.734 1 90.25 35 ALA B N 1
ATOM 1532 C CA . ALA B 1 35 ? -0.635 34.875 20.469 1 90.25 35 ALA B CA 1
ATOM 1533 C C . ALA B 1 35 ? 0.623 34.062 20.734 1 90.25 35 ALA B C 1
ATOM 1535 O O . ALA B 1 35 ? 0.589 32.844 20.703 1 90.25 35 ALA B O 1
ATOM 1536 N N . LEU B 1 36 ? 1.623 34.781 20.938 1 88.94 36 LEU B N 1
ATOM 1537 C CA . LEU B 1 36 ? 2.84 34.094 21.359 1 88.94 36 LEU B CA 1
ATOM 1538 C C . LEU B 1 36 ? 2.615 33.344 22.672 1 88.94 36 LEU B C 1
ATOM 1540 O O . LEU B 1 36 ? 1.951 33.875 23.578 1 88.94 36 LEU B O 1
ATOM 1544 N N . ASN B 1 37 ? 3.145 32.156 22.797 1 91.44 37 ASN B N 1
ATOM 1545 C CA . ASN B 1 37 ? 3.109 31.312 23.969 1 91.44 37 ASN B CA 1
ATOM 1546 C C . ASN B 1 37 ? 1.701 30.781 24.25 1 91.44 37 ASN B C 1
ATOM 1548 O O . ASN B 1 37 ? 1.357 30.484 25.391 1 91.44 37 ASN B O 1
ATOM 1552 N N . SER B 1 38 ? 0.958 30.812 23.25 1 92.25 38 SER B N 1
ATOM 1553 C CA . SER B 1 38 ? -0.375 30.234 23.344 1 92.25 38 SER B CA 1
ATOM 1554 C C . SER B 1 38 ? -0.37 28.766 22.922 1 92.25 38 SER B C 1
ATOM 1556 O O . SER B 1 38 ? 0.564 28.328 22.25 1 92.25 38 SER B O 1
ATOM 1558 N N . GLN B 1 39 ? -1.426 28.094 23.375 1 94.31 39 GLN B N 1
ATOM 1559 C CA . GLN B 1 39 ? -1.569 26.688 22.984 1 94.31 39 GLN B CA 1
ATOM 1560 C C . GLN B 1 39 ? -2.447 26.547 21.75 1 94.31 39 GLN B C 1
ATOM 1562 O O . GLN B 1 39 ? -3.566 27.062 21.719 1 94.31 39 GLN B O 1
ATOM 1567 N N . ALA B 1 40 ? -1.905 25.953 20.797 1 92.88 40 ALA B N 1
ATOM 1568 C CA . ALA B 1 40 ? -2.643 25.609 19.594 1 92.88 40 ALA B CA 1
ATOM 1569 C C . ALA B 1 40 ? -2.93 24.109 19.531 1 92.88 40 ALA B C 1
ATOM 1571 O O . ALA B 1 40 ? -2.033 23.297 19.75 1 92.88 40 ALA B O 1
ATOM 1572 N N . LEU B 1 41 ? -4.184 23.812 19.312 1 94.75 41 LEU B N 1
ATOM 1573 C CA . LEU B 1 41 ? -4.582 22.422 19.125 1 94.75 41 LEU B CA 1
ATOM 1574 C C . LEU B 1 41 ? -4.938 22.125 17.672 1 94.75 41 LEU B C 1
ATOM 1576 O O . LEU B 1 41 ? -5.703 22.875 17.062 1 94.75 41 LEU B O 1
ATOM 1580 N N . ALA B 1 42 ? -4.309 21.203 17.125 1 93.56 42 ALA B N 1
ATOM 1581 C CA . ALA B 1 42 ? -4.605 20.75 15.766 1 93.56 42 ALA B CA 1
ATOM 1582 C C . ALA B 1 42 ? -4.953 19.266 15.75 1 93.56 42 ALA B C 1
ATOM 1584 O O . ALA B 1 42 ? -4.16 18.422 16.188 1 93.56 42 ALA B O 1
ATOM 1585 N N . THR B 1 43 ? -6.109 18.906 15.227 1 95 43 THR B N 1
ATOM 1586 C CA . THR B 1 43 ? -6.551 17.516 15.172 1 95 43 THR B CA 1
ATOM 1587 C C . THR B 1 43 ? -6.531 17 13.742 1 95 43 THR B C 1
ATOM 1589 O O . THR B 1 43 ? -7.152 17.594 12.852 1 95 43 THR B O 1
ATOM 1592 N N . CYS B 1 44 ? -5.793 15.977 13.578 1 94.31 44 CYS B N 1
ATOM 1593 C CA . CYS B 1 44 ? -5.699 15.305 12.289 1 94.31 44 CYS B CA 1
ATOM 1594 C C . CYS B 1 44 ? -6.562 14.047 12.266 1 94.31 44 CYS B C 1
ATOM 1596 O O . CYS B 1 44 ? -6.492 13.219 13.18 1 94.31 44 CYS B O 1
ATOM 1598 N N . THR B 1 45 ? -7.371 13.875 11.242 1 94.19 45 THR B N 1
ATOM 1599 C CA . THR B 1 45 ? -8.234 12.703 11.086 1 94.19 45 THR B CA 1
ATOM 1600 C C . THR B 1 45 ? -8.039 12.07 9.719 1 94.19 45 THR B C 1
ATOM 1602 O O . THR B 1 45 ? -8.258 12.711 8.688 1 94.19 45 THR B O 1
ATOM 1605 N N . ALA B 1 46 ? -7.617 10.859 9.766 1 91.94 46 ALA B N 1
ATOM 1606 C CA . ALA B 1 46 ? -7.473 10.125 8.508 1 91.94 46 ALA B CA 1
ATOM 1607 C C . ALA B 1 46 ? -8.812 9.578 8.031 1 91.94 46 ALA B C 1
ATOM 1609 O O . ALA B 1 46 ? -9.664 9.219 8.852 1 91.94 46 ALA B O 1
ATOM 1610 N N . PRO B 1 47 ? -8.984 9.594 6.734 1 87.31 47 PRO B N 1
ATOM 1611 C CA . PRO B 1 47 ? -10.172 8.883 6.25 1 87.31 47 PRO B CA 1
ATOM 1612 C C . PRO B 1 47 ? -10.141 7.391 6.582 1 87.31 47 PRO B C 1
ATOM 1614 O O . PRO B 1 47 ? -9.07 6.82 6.785 1 87.31 47 PRO B O 1
ATOM 1617 N N . PRO B 1 48 ? -11.281 6.75 6.77 1 88.56 48 PRO B N 1
ATOM 1618 C CA . PRO B 1 48 ? -11.328 5.324 7.098 1 88.56 48 PRO B CA 1
ATOM 1619 C C . PRO B 1 48 ? -10.555 4.461 6.098 1 88.56 48 PRO B C 1
ATOM 1621 O O . PRO B 1 48 ? -10.578 4.738 4.895 1 88.56 48 PRO B O 1
ATOM 1624 N N . ALA B 1 49 ? -9.867 3.578 6.684 1 82.25 49 ALA B N 1
ATOM 1625 C CA . ALA B 1 49 ? -9.07 2.705 5.828 1 82.25 49 ALA B CA 1
ATOM 1626 C C . ALA B 1 49 ? -8.797 1.37 6.512 1 82.25 49 ALA B C 1
ATOM 1628 O O . ALA B 1 49 ? -9.078 1.203 7.699 1 82.25 49 ALA B O 1
ATOM 1629 N N . LEU B 1 50 ? -8.375 0.42 5.664 1 76.94 50 LEU B N 1
ATOM 1630 C CA . LEU B 1 50 ? -7.879 -0.878 6.105 1 76.94 50 LEU B CA 1
ATOM 1631 C C . LEU B 1 50 ? -6.598 -1.25 5.367 1 76.94 50 LEU B C 1
ATOM 1633 O O . LEU B 1 50 ? -6.582 -1.32 4.137 1 76.94 50 LEU B O 1
ATOM 1637 N N . PRO B 1 51 ? -5.578 -1.43 6.039 1 79.94 51 PRO B N 1
ATOM 1638 C CA . PRO B 1 51 ? -5.359 -1.438 7.488 1 79.94 51 PRO B CA 1
ATOM 1639 C C . PRO B 1 51 ? -5.43 -0.041 8.102 1 79.94 51 PRO B C 1
ATOM 1641 O O . PRO B 1 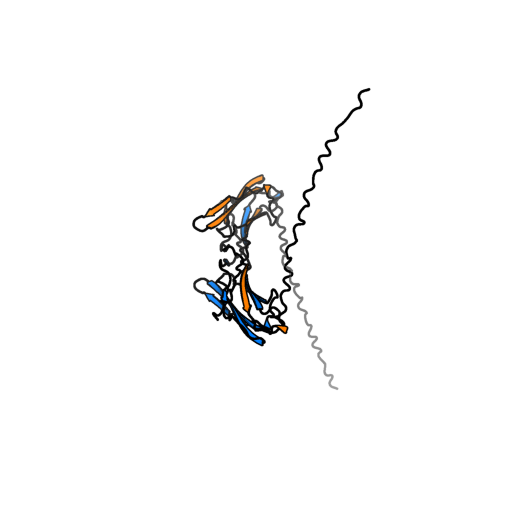51 ? -5.715 0.933 7.398 1 79.94 51 PRO B O 1
ATOM 1644 N N . LYS B 1 52 ? -5.258 -0.031 9.375 1 87.31 52 LYS B N 1
ATOM 1645 C CA . LYS B 1 52 ? -5.34 1.202 10.148 1 87.31 52 LYS B CA 1
ATOM 1646 C C . LYS B 1 52 ? -4.316 2.227 9.664 1 87.31 52 LYS B C 1
ATOM 1648 O O . LYS B 1 52 ? -3.121 1.935 9.602 1 87.31 52 LYS B O 1
ATOM 1653 N N . PRO B 1 53 ? -4.816 3.355 9.352 1 88.31 53 PRO B N 1
ATOM 1654 C CA . PRO B 1 53 ? -3.873 4.395 8.938 1 88.31 53 PRO B CA 1
ATOM 1655 C C . PRO B 1 53 ? -2.941 4.832 10.062 1 88.31 53 PRO B C 1
ATOM 1657 O O . PRO B 1 53 ? -3.314 4.766 11.234 1 88.31 53 PRO B O 1
ATOM 1660 N N . GLU B 1 54 ? -1.792 5.227 9.609 1 90.06 54 GLU B N 1
ATOM 1661 C CA . GLU B 1 54 ? -0.845 5.855 10.523 1 90.06 54 GLU B CA 1
ATOM 1662 C C . GLU B 1 54 ? -0.755 7.355 10.281 1 90.06 54 GLU B C 1
ATOM 1664 O O . GLU B 1 54 ? -0.749 7.805 9.133 1 90.06 54 GLU B O 1
ATOM 1669 N N . LEU B 1 55 ? -0.722 8.062 11.438 1 93.94 55 LEU B N 1
ATOM 1670 C CA . LEU B 1 55 ? -0.625 9.516 11.328 1 93.94 55 LEU B CA 1
ATOM 1671 C C . LEU B 1 55 ? 0.753 10 11.758 1 93.94 55 LEU B C 1
ATOM 1673 O O . LEU B 1 55 ? 1.382 9.406 12.633 1 93.94 55 LEU B O 1
ATOM 1677 N N . GLU B 1 56 ? 1.148 11.055 11.086 1 93.5 56 GLU B N 1
ATOM 1678 C CA . GLU B 1 56 ? 2.383 11.734 11.461 1 93.5 56 GLU B CA 1
ATOM 1679 C C . GLU B 1 56 ? 2.223 13.25 11.383 1 93.5 56 GLU B C 1
ATOM 1681 O O . GLU B 1 56 ? 1.726 13.773 10.383 1 93.5 56 GLU B O 1
ATOM 1686 N N . PHE B 1 57 ? 2.689 13.898 12.422 1 95.94 57 PHE B N 1
ATOM 1687 C CA . PHE B 1 57 ? 2.68 15.359 12.445 1 95.94 57 PHE B CA 1
ATOM 1688 C C . PHE B 1 57 ? 4.082 15.906 12.219 1 95.94 57 PHE B C 1
ATOM 1690 O O . PHE B 1 57 ? 5.059 15.367 12.734 1 95.94 57 PHE B O 1
ATOM 1697 N N . ARG B 1 58 ? 4.062 16.938 11.547 1 93.44 58 ARG B N 1
ATOM 1698 C CA . ARG B 1 58 ? 5.273 17.734 11.398 1 93.44 58 ARG B CA 1
ATOM 1699 C C . ARG B 1 58 ? 4.984 19.219 11.625 1 93.44 58 ARG B C 1
ATOM 1701 O O . ARG B 1 58 ? 3.928 19.719 11.227 1 93.44 58 ARG B O 1
ATOM 1708 N N . VAL B 1 59 ? 5.891 19.844 12.281 1 93.12 59 VAL B N 1
ATOM 1709 C CA . VAL B 1 59 ? 5.852 21.297 12.461 1 93.12 59 VAL B CA 1
ATOM 1710 C C . VAL B 1 59 ? 7.078 21.938 11.812 1 93.12 59 VAL B C 1
ATOM 1712 O O . VAL B 1 59 ? 8.211 21.609 12.164 1 93.12 59 VAL B O 1
ATOM 1715 N N . ASN B 1 60 ? 6.754 22.766 10.844 1 88 60 ASN B N 1
ATOM 1716 C CA . ASN B 1 60 ? 7.836 23.359 10.062 1 88 60 ASN B CA 1
ATOM 1717 C C . ASN B 1 60 ? 8.773 22.281 9.508 1 88 60 ASN B C 1
ATOM 1719 O O . ASN B 1 60 ? 9.992 22.375 9.68 1 88 60 ASN B O 1
ATOM 1723 N N . ASP B 1 61 ? 8.234 21.219 9.023 1 86.69 61 ASP B N 1
ATOM 1724 C CA . ASP B 1 61 ? 8.891 20.141 8.289 1 86.69 61 ASP B CA 1
ATOM 1725 C C . ASP B 1 61 ? 9.68 19.234 9.234 1 86.69 61 ASP B C 1
ATOM 1727 O O . ASP B 1 61 ? 10.422 18.359 8.781 1 86.69 61 ASP B O 1
ATOM 1731 N N . GLU B 1 62 ? 9.469 19.422 10.5 1 90.62 62 GLU B N 1
ATOM 1732 C CA . GLU B 1 62 ? 10.133 18.578 11.477 1 90.62 62 GLU B CA 1
ATOM 1733 C C . GLU B 1 62 ? 9.125 17.688 12.195 1 90.62 62 GLU B C 1
ATOM 1735 O O . GLU B 1 62 ? 8.047 18.141 12.586 1 90.62 62 GLU B O 1
ATOM 1740 N N . LYS B 1 63 ? 9.508 16.453 12.375 1 94.38 63 LYS B N 1
ATOM 1741 C CA . LYS B 1 63 ? 8.633 15.523 13.094 1 94.38 63 LYS B CA 1
ATOM 1742 C C . LYS B 1 63 ? 8.438 15.977 14.539 1 94.38 63 LYS B C 1
ATOM 1744 O O . LYS B 1 63 ? 9.391 16.359 15.211 1 94.38 63 LYS B O 1
ATOM 1749 N N . VAL B 1 64 ? 7.246 15.898 14.914 1 96.44 64 VAL B N 1
ATOM 1750 C CA . VAL B 1 64 ? 6.91 16.375 16.25 1 96.44 64 VAL B CA 1
ATOM 1751 C C . VAL B 1 64 ? 7.266 15.312 17.297 1 96.44 64 VAL B C 1
ATOM 1753 O O . VAL B 1 64 ? 7.145 14.117 17.031 1 96.44 64 VAL B O 1
ATOM 1756 N N . HIS B 1 65 ? 7.707 15.789 18.406 1 94.88 65 HIS B N 1
ATOM 1757 C CA . HIS B 1 65 ? 7.941 14.875 19.531 1 94.88 65 HIS B CA 1
ATOM 1758 C C . HIS B 1 65 ? 6.633 14.266 20.016 1 94.88 65 HIS B C 1
ATOM 1760 O O . HIS B 1 65 ? 5.621 14.961 20.125 1 94.88 65 HIS B O 1
ATOM 1766 N N . PRO B 1 66 ? 6.688 13.023 20.391 1 95.69 66 PRO B N 1
ATOM 1767 C CA . PRO B 1 66 ? 5.461 12.336 20.781 1 95.69 66 PRO B CA 1
ATOM 1768 C C . PRO B 1 66 ? 4.801 12.977 22.016 1 95.69 66 PRO B C 1
ATOM 1770 O O . PRO B 1 66 ? 3.588 12.836 22.203 1 95.69 66 PRO B O 1
ATOM 1773 N N . SER B 1 67 ? 5.566 13.719 22.781 1 95.81 67 SER B N 1
ATOM 1774 C CA . SER B 1 67 ? 5.008 14.328 23.984 1 95.81 67 SER B CA 1
ATOM 1775 C C . SER B 1 67 ? 4.004 15.422 23.641 1 95.81 67 SER B C 1
ATOM 1777 O O . SER B 1 67 ? 3.193 15.82 24.469 1 95.81 67 SER B O 1
ATOM 1779 N N . LEU B 1 68 ? 4.086 15.922 22.453 1 96.88 68 LEU B N 1
ATOM 1780 C CA . LEU B 1 68 ? 3.18 16.984 22.031 1 96.88 68 LEU B CA 1
ATOM 1781 C C . LEU B 1 68 ? 1.897 16.422 21.438 1 96.88 68 LEU B C 1
ATOM 1783 O O . LEU B 1 68 ? 0.978 17.156 21.094 1 96.88 68 LEU B O 1
ATOM 1787 N N . LEU B 1 69 ? 1.884 15.078 21.344 1 98 69 LEU B N 1
ATOM 1788 C CA . LEU B 1 69 ? 0.742 14.414 20.734 1 98 69 LEU B CA 1
ATOM 1789 C C . LEU B 1 69 ? -0.134 13.742 21.781 1 98 69 LEU B C 1
ATOM 1791 O O . LEU B 1 69 ? 0.376 13.086 22.688 1 98 69 LEU B O 1
ATOM 1795 N N . LEU B 1 70 ? -1.38 13.984 21.641 1 97.5 70 LEU B N 1
ATOM 1796 C CA . LEU B 1 70 ? -2.312 13.203 22.453 1 97.5 70 LEU B CA 1
ATOM 1797 C C . LEU B 1 70 ? -2.453 11.789 21.891 1 97.5 70 LEU B C 1
ATOM 1799 O O . LEU B 1 70 ? -2.096 11.531 20.75 1 97.5 70 LEU B O 1
ATOM 1803 N N . GLU B 1 71 ? -2.959 10.898 22.719 1 96.31 71 GLU B N 1
ATOM 1804 C CA . GLU B 1 71 ? -3.172 9.523 22.281 1 96.31 71 GLU B CA 1
ATOM 1805 C C . GLU B 1 71 ? -4.156 9.469 21.125 1 96.31 71 GLU B C 1
ATOM 1807 O O . GLU B 1 71 ? -5.188 10.141 21.141 1 96.31 71 GLU B O 1
ATOM 1812 N N . PRO B 1 72 ? -3.701 8.789 20.047 1 97.56 72 PRO B N 1
ATOM 1813 C CA . PRO B 1 72 ? -4.633 8.656 18.922 1 97.56 72 PRO B CA 1
ATOM 1814 C C . PRO B 1 72 ? -5.945 7.98 19.312 1 97.56 72 PRO B C 1
ATOM 1816 O O . PRO B 1 72 ? -5.945 7.086 20.172 1 97.56 72 PRO B O 1
ATOM 1819 N N . LEU B 1 73 ? -6.961 8.469 18.734 1 97.06 73 LEU B N 1
ATOM 1820 C CA . LEU B 1 73 ? -8.258 7.809 18.828 1 97.06 73 LEU B CA 1
ATOM 1821 C C . LEU B 1 73 ? -8.484 6.875 17.641 1 97.06 73 LEU B C 1
ATOM 1823 O O . LEU B 1 73 ? -8.469 7.312 16.5 1 97.06 73 LEU B O 1
ATOM 1827 N N . VAL B 1 74 ? -8.656 5.629 17.938 1 96.12 74 VAL B N 1
ATOM 1828 C CA . VAL B 1 74 ? -8.867 4.633 16.891 1 96.12 74 VAL B CA 1
ATOM 1829 C C . VAL B 1 74 ? -10.281 4.059 17 1 96.12 74 VAL B C 1
ATOM 1831 O O . VAL B 1 74 ? -10.672 3.572 18.062 1 96.12 74 VAL B O 1
ATOM 1834 N N . GLN B 1 75 ? -10.969 4.18 15.906 1 95.38 75 GLN B N 1
ATOM 1835 C CA . GLN B 1 75 ? -12.32 3.641 15.875 1 95.38 75 GLN B CA 1
ATOM 1836 C C . GLN B 1 75 ? -12.484 2.623 14.75 1 95.38 75 GLN B C 1
ATOM 1838 O O . GLN B 1 75 ? -12.086 2.881 13.617 1 95.38 75 GLN B O 1
ATOM 1843 N N . LEU B 1 76 ? -13.008 1.499 15.117 1 93.06 76 LEU B N 1
ATOM 1844 C CA . LEU B 1 76 ? -13.32 0.478 14.125 1 93.06 76 LEU B CA 1
ATOM 1845 C C . LEU B 1 76 ? -14.812 0.468 13.812 1 93.06 76 LEU B C 1
ATOM 1847 O O . LEU B 1 76 ? -15.641 0.38 14.727 1 93.06 76 LEU B O 1
ATOM 1851 N N . ASN B 1 77 ? -15.039 0.729 12.555 1 92.06 77 ASN B N 1
ATOM 1852 C CA . ASN B 1 77 ? -16.406 0.548 12.109 1 92.06 77 ASN B CA 1
ATOM 1853 C C . ASN B 1 77 ? -16.734 -0.923 11.859 1 92.06 77 ASN B C 1
ATOM 1855 O O . ASN B 1 77 ? -16.234 -1.518 10.898 1 92.06 77 ASN B O 1
ATOM 1859 N N . ASN B 1 78 ? -17.609 -1.461 12.656 1 90.44 78 ASN B N 1
ATOM 1860 C CA . ASN B 1 78 ? -17.891 -2.891 12.586 1 90.44 78 ASN B CA 1
ATOM 1861 C C . ASN B 1 78 ? -18.609 -3.256 11.297 1 90.44 78 ASN B C 1
ATOM 1863 O O . ASN B 1 78 ? -18.469 -4.375 10.797 1 90.44 78 ASN B O 1
ATOM 1867 N N . ALA B 1 79 ? -19.359 -2.287 10.82 1 90 79 ALA B N 1
ATOM 1868 C CA . ALA B 1 79 ? -20.094 -2.562 9.586 1 90 79 ALA B CA 1
ATOM 1869 C C . ALA B 1 79 ? -19.141 -2.625 8.383 1 90 79 ALA B C 1
ATOM 1871 O O . ALA B 1 79 ? -19.234 -3.549 7.574 1 90 79 ALA B O 1
ATOM 1872 N N . THR B 1 80 ? -18.219 -1.665 8.273 1 81.25 80 THR B N 1
ATOM 1873 C CA . THR B 1 80 ? -17.328 -1.574 7.117 1 81.25 80 THR B CA 1
ATOM 1874 C C . THR B 1 80 ? -15.992 -2.232 7.406 1 81.25 80 THR B C 1
ATOM 1876 O O . THR B 1 80 ? -15.219 -2.508 6.488 1 81.25 80 THR B O 1
ATOM 1879 N N . LYS B 1 81 ? -15.703 -2.508 8.633 1 83.44 81 LYS B N 1
ATOM 1880 C CA . LYS B 1 81 ? -14.438 -3.072 9.109 1 83.44 81 LYS B CA 1
ATOM 1881 C C . LYS B 1 81 ? -13.281 -2.117 8.852 1 83.44 81 LYS B C 1
ATOM 1883 O O . LYS B 1 81 ? -12.125 -2.541 8.773 1 83.44 81 LYS B O 1
ATOM 1888 N N . LEU B 1 82 ? -13.547 -0.843 8.586 1 83.94 82 LEU B N 1
ATOM 1889 C CA . LEU B 1 82 ? -12.516 0.162 8.352 1 83.94 82 LEU B CA 1
ATOM 1890 C C . LEU B 1 82 ? -12.148 0.882 9.648 1 83.94 82 LEU B C 1
ATOM 1892 O O . LEU B 1 82 ? -12.992 1.023 10.539 1 83.94 82 LEU B O 1
ATOM 1896 N N . TYR B 1 83 ? -10.953 1.283 9.688 1 90.62 83 TYR B N 1
ATOM 1897 C CA . TYR B 1 83 ? -10.453 2.027 10.836 1 90.62 83 TYR B CA 1
ATOM 1898 C C . TYR B 1 83 ? -10.484 3.527 10.578 1 90.62 83 TYR B C 1
ATOM 1900 O O . TYR B 1 83 ? -10.156 3.979 9.477 1 90.62 83 TYR B O 1
ATOM 1908 N N . SER B 1 84 ? -10.953 4.246 11.602 1 93.19 84 SER B N 1
ATOM 1909 C CA . SER B 1 84 ? -10.789 5.695 11.641 1 93.19 84 SER B CA 1
ATOM 1910 C C . SER B 1 84 ? -9.812 6.109 12.742 1 93.19 84 SER B C 1
ATOM 1912 O O . SER B 1 84 ? -9.922 5.637 13.875 1 93.19 84 SER B O 1
ATOM 1914 N N . VAL B 1 85 ? -8.859 6.891 12.312 1 96.25 85 VAL B N 1
ATOM 1915 C CA . VAL B 1 85 ? -7.855 7.309 13.289 1 96.25 85 VAL B CA 1
ATOM 1916 C C . VAL B 1 85 ? -7.789 8.828 13.344 1 96.25 85 VAL B C 1
ATOM 1918 O O . VAL B 1 85 ? -7.863 9.5 12.305 1 96.25 85 VAL B O 1
ATOM 1921 N N . SER B 1 86 ? -7.738 9.391 14.539 1 97.75 86 SER B N 1
ATOM 1922 C CA . SER B 1 86 ? -7.543 10.82 14.758 1 97.75 86 SER B CA 1
ATOM 1923 C C . SER B 1 86 ? -6.527 11.078 15.867 1 97.75 86 SER B C 1
ATOM 1925 O O . SER B 1 86 ? -6.395 10.273 16.781 1 97.75 86 SER B O 1
ATOM 1927 N N . GLN B 1 87 ? -5.816 12.094 15.719 1 98.19 87 GLN B N 1
ATOM 1928 C CA . GLN B 1 87 ? -4.836 12.484 16.734 1 98.19 87 GLN B CA 1
ATOM 1929 C C . GLN B 1 87 ? -4.699 14 16.812 1 98.19 87 GLN B C 1
ATOM 1931 O O . GLN B 1 87 ? -4.801 14.695 15.797 1 98.19 87 GLN B O 1
ATOM 1936 N N . THR B 1 88 ? -4.465 14.477 18.031 1 98.12 88 THR B N 1
ATOM 1937 C CA . THR B 1 88 ? -4.398 15.914 18.25 1 98.12 88 THR B CA 1
ATOM 1938 C C . THR B 1 88 ? -2.986 16.344 18.656 1 98.12 88 THR B C 1
ATOM 1940 O O . THR B 1 88 ? -2.346 15.68 19.484 1 98.12 88 THR B O 1
ATOM 1943 N N . LEU B 1 89 ? -2.555 17.297 18.031 1 97.56 89 LEU B N 1
ATOM 1944 C CA . LEU B 1 89 ? -1.303 17.953 18.375 1 97.56 89 LEU B CA 1
ATOM 1945 C C . LEU B 1 89 ? -1.552 19.125 19.312 1 97.56 89 LEU B C 1
ATOM 1947 O O . LEU B 1 89 ? -2.438 19.953 19.078 1 97.56 89 LEU B O 1
ATOM 1951 N N . ARG B 1 90 ? -0.809 19.125 20.359 1 97 90 ARG B N 1
ATOM 1952 C CA . ARG B 1 90 ? -0.797 20.266 21.281 1 97 90 ARG B CA 1
ATOM 1953 C C . ARG B 1 90 ? 0.505 21.047 21.156 1 97 90 ARG B C 1
ATOM 1955 O O . ARG B 1 90 ? 1.534 20.641 21.703 1 97 90 ARG B O 1
ATOM 1962 N N . LEU B 1 91 ? 0.41 22.234 20.578 1 95.12 91 LEU B N 1
ATOM 1963 C CA . LEU B 1 91 ? 1.603 23.016 20.281 1 95.12 91 LEU B CA 1
ATOM 1964 C C . LEU B 1 91 ? 1.554 24.375 20.969 1 95.12 91 LEU B C 1
ATOM 1966 O O . LEU B 1 91 ? 0.559 25.094 20.875 1 95.12 91 LEU B O 1
ATOM 1970 N N . ARG B 1 92 ? 2.615 24.688 21.578 1 94.69 92 ARG B N 1
ATOM 1971 C CA . ARG B 1 92 ? 2.766 26.031 22.109 1 94.69 92 ARG B CA 1
ATOM 1972 C C . ARG B 1 92 ? 3.449 26.953 21.109 1 94.69 92 ARG B C 1
ATOM 1974 O O . ARG B 1 92 ? 4.508 26.625 20.562 1 94.69 92 ARG B O 1
ATOM 1981 N N . THR B 1 93 ? 2.803 28.047 20.828 1 92.69 93 THR B N 1
ATOM 1982 C CA . THR B 1 93 ? 3.336 28.984 19.844 1 92.69 93 THR B CA 1
ATOM 1983 C C . THR B 1 93 ? 4.465 29.812 20.438 1 92.69 93 THR B C 1
ATOM 1985 O O . THR B 1 93 ? 4.316 31.016 20.625 1 92.69 93 THR B O 1
ATOM 1988 N N . THR B 1 94 ? 5.648 29.219 20.562 1 92 94 THR B N 1
ATOM 1989 C CA . THR B 1 94 ? 6.805 29.938 21.094 1 92 94 THR B CA 1
ATOM 1990 C C . THR B 1 94 ? 7.52 30.703 19.969 1 92 94 THR B C 1
ATOM 1992 O O . THR B 1 94 ? 7.242 30.484 18.797 1 92 94 THR B O 1
ATOM 1995 N N . LEU B 1 95 ? 8.344 31.609 20.359 1 87.56 95 LEU B N 1
ATOM 1996 C CA . LEU B 1 95 ? 9.117 32.375 19.406 1 87.56 95 LEU B CA 1
ATOM 1997 C C . LEU B 1 95 ? 10.008 31.484 18.562 1 87.56 95 LEU B C 1
ATOM 1999 O O . LEU B 1 95 ? 10.242 31.75 17.375 1 87.56 95 LEU B O 1
ATOM 2003 N N . SER B 1 96 ? 10.43 30.375 19.125 1 87.12 96 SER B N 1
ATOM 2004 C CA . SER B 1 96 ? 11.328 29.453 18.438 1 87.12 96 SER B CA 1
ATOM 2005 C C . SER B 1 96 ? 10.641 28.797 17.234 1 87.12 96 SER B C 1
ATOM 2007 O O . SER B 1 96 ? 11.258 28.578 16.203 1 87.12 96 SER B O 1
ATOM 2009 N N . VAL B 1 97 ? 9.344 28.5 17.375 1 88.31 97 VAL B N 1
ATOM 2010 C CA . VAL B 1 97 ? 8.641 27.766 16.328 1 88.31 97 VAL B CA 1
ATOM 2011 C C . VAL B 1 97 ? 8.008 28.766 15.352 1 88.31 97 VAL B C 1
ATOM 2013 O O . VAL B 1 97 ? 7.84 28.453 14.172 1 88.31 97 VAL B O 1
ATOM 2016 N N . ALA B 1 98 ? 7.77 30 15.82 1 88.62 98 ALA B N 1
ATOM 2017 C CA . ALA B 1 98 ? 7.062 30.969 15 1 88.62 98 ALA B CA 1
ATOM 2018 C C . ALA B 1 98 ? 7.977 32.125 14.633 1 88.62 98 ALA B C 1
ATOM 2020 O O . ALA B 1 98 ? 7.559 33.312 14.68 1 88.62 98 ALA B O 1
ATOM 2021 N N . ARG B 1 99 ? 9.141 31.891 14.273 1 77.25 99 ARG B N 1
ATOM 2022 C CA . ARG B 1 99 ? 10.125 32.938 14.023 1 77.25 99 ARG B CA 1
ATOM 2023 C C . ARG B 1 99 ? 9.68 33.844 12.867 1 77.25 99 ARG B C 1
ATOM 2025 O O . ARG B 1 99 ? 9.977 35.031 12.859 1 77.25 99 ARG B O 1
ATOM 2032 N N . ARG B 1 100 ? 8.93 33.375 11.961 1 80.06 100 ARG B N 1
ATOM 2033 C CA . ARG B 1 100 ? 8.523 34.125 10.773 1 80.06 100 ARG B CA 1
ATOM 2034 C C . ARG B 1 100 ? 7.109 34.688 10.93 1 80.06 100 ARG B C 1
ATOM 2036 O O . ARG B 1 100 ? 6.547 35.219 9.977 1 80.06 100 ARG B O 1
ATOM 2043 N N . GLY B 1 101 ? 6.574 34.562 12.133 1 83.06 101 GLY B N 1
ATOM 2044 C CA . GLY B 1 101 ? 5.219 35.031 12.359 1 83.06 101 GLY B CA 1
ATOM 2045 C C . GLY B 1 101 ? 4.164 34 12.055 1 83.06 101 GLY B C 1
ATOM 2046 O O . GLY B 1 101 ? 2.965 34.281 12.086 1 83.06 101 GLY B O 1
ATOM 2047 N N . TYR B 1 102 ? 4.645 32.844 11.602 1 83.38 102 TYR B N 1
ATOM 2048 C CA . TYR B 1 102 ? 3.705 31.75 11.359 1 83.38 102 TYR B CA 1
ATOM 2049 C C . TYR B 1 102 ? 4.352 30.406 11.625 1 83.38 102 TYR B C 1
ATOM 2051 O O . TYR B 1 102 ? 5.574 30.312 11.781 1 83.38 102 TYR B O 1
ATOM 2059 N N . VAL B 1 103 ? 3.531 29.422 11.844 1 86.56 103 VAL B N 1
ATOM 2060 C CA . VAL B 1 103 ? 3.941 28.031 11.992 1 86.56 103 VAL B CA 1
ATOM 2061 C C . VAL B 1 103 ? 3.207 27.172 10.977 1 86.56 103 VAL B C 1
ATOM 2063 O O . VAL B 1 103 ? 2.012 27.359 10.734 1 86.56 103 VAL B O 1
ATOM 2066 N N . ILE B 1 104 ? 3.881 26.297 10.359 1 86.31 104 ILE B N 1
ATOM 2067 C CA . ILE B 1 104 ? 3.248 25.375 9.422 1 86.31 104 ILE B CA 1
ATOM 2068 C C . ILE B 1 104 ? 3.076 24 10.086 1 86.31 104 ILE B C 1
ATOM 2070 O O . ILE B 1 104 ? 4.051 23.391 10.531 1 86.31 104 ILE B O 1
ATOM 2074 N N . VAL B 1 105 ? 1.836 23.578 10.156 1 89.88 105 VAL B N 1
ATOM 2075 C CA . VAL B 1 105 ? 1.519 22.266 10.703 1 89.88 105 VAL B CA 1
ATOM 2076 C C . VAL B 1 105 ? 1.077 21.328 9.586 1 89.88 105 VAL B C 1
ATOM 2078 O O . VAL B 1 105 ? 0.208 21.672 8.781 1 89.88 105 VAL B O 1
ATOM 2081 N N . ARG B 1 106 ? 1.72 20.172 9.57 1 88.38 106 ARG B N 1
ATOM 2082 C CA . ARG B 1 106 ? 1.394 19.156 8.57 1 88.38 106 ARG B CA 1
ATOM 2083 C C . ARG B 1 106 ? 1.029 17.828 9.227 1 88.38 106 ARG B C 1
ATOM 2085 O O . ARG B 1 106 ? 1.665 17.422 10.195 1 88.38 106 ARG B O 1
ATOM 2092 N N . CYS B 1 107 ? -0.006 17.281 8.695 1 91.62 107 CYS B N 1
ATOM 2093 C CA . CYS B 1 107 ? -0.385 15.922 9.086 1 91.62 107 CYS B CA 1
ATOM 2094 C C . CYS B 1 107 ? -0.393 14.992 7.883 1 91.62 107 CYS B C 1
ATOM 2096 O O . CYS B 1 107 ? -0.999 15.305 6.855 1 91.62 107 CYS B O 1
ATOM 2098 N N . SER B 1 108 ? 0.279 13.922 8.062 1 86.94 108 SER B N 1
ATOM 2099 C CA . SER B 1 108 ? 0.314 12.914 7.008 1 86.94 108 SER B CA 1
ATOM 2100 C C . SER B 1 108 ? -0.348 11.617 7.457 1 86.94 108 SER B C 1
ATOM 2102 O O . SER B 1 108 ? -0.239 11.227 8.625 1 86.94 108 SER B O 1
ATOM 2104 N N . ALA B 1 109 ? -1.015 11.086 6.531 1 88.5 109 ALA B N 1
ATOM 2105 C CA . ALA B 1 109 ? -1.6 9.766 6.754 1 88.5 109 ALA B CA 1
ATOM 2106 C C . ALA B 1 109 ? -1.055 8.75 5.754 1 88.5 109 ALA B C 1
ATOM 2108 O O . ALA B 1 109 ? -0.833 9.078 4.586 1 88.5 109 ALA B O 1
ATOM 2109 N N . SER B 1 110 ? -0.795 7.605 6.277 1 82.12 110 SER B N 1
ATOM 2110 C CA . SER B 1 110 ? -0.301 6.555 5.395 1 82.12 110 SER B CA 1
ATOM 2111 C C . SER B 1 110 ? -0.928 5.207 5.73 1 82.12 110 SER B C 1
ATOM 2113 O O . SER B 1 110 ? -1.262 4.945 6.891 1 82.12 110 SER B O 1
ATOM 2115 N N . VAL B 1 111 ? -1.286 4.551 4.812 1 78.25 111 VAL B N 1
ATOM 2116 C CA . VAL B 1 111 ? -1.667 3.148 4.941 1 78.25 111 VAL B CA 1
ATOM 2117 C C . VAL B 1 111 ? -0.61 2.262 4.285 1 78.25 111 VAL B C 1
ATOM 2119 O O . VAL B 1 111 ? -0.314 2.414 3.098 1 78.25 111 VAL B O 1
ATOM 2122 N N . ARG B 1 112 ? 0.006 1.617 5.238 1 65.38 112 ARG B N 1
ATOM 2123 C CA . ARG B 1 112 ? 1.106 0.762 4.805 1 65.38 112 ARG B CA 1
ATOM 2124 C C . ARG B 1 112 ? 0.642 -0.68 4.629 1 65.38 112 ARG B C 1
ATOM 2126 O O . ARG B 1 112 ? -0.235 -1.148 5.355 1 65.38 112 ARG B O 1
ATOM 2133 N N . ASP B 1 113 ? 0.287 -0.998 3.672 1 58.66 113 ASP B N 1
ATOM 2134 C CA . ASP B 1 113 ? 0.06 -2.434 3.539 1 58.66 113 ASP B CA 1
ATOM 2135 C C . ASP B 1 113 ? -0.155 -2.822 2.078 1 58.66 113 ASP B C 1
ATOM 2137 O O . ASP B 1 113 ? -1.097 -2.352 1.436 1 58.66 113 ASP B O 1
ATOM 2141 N N . LEU B 1 114 ? 0.805 -3.18 1.593 1 64.12 114 LEU B N 1
ATOM 2142 C CA . LEU B 1 114 ? 1.073 -3.711 0.261 1 64.12 114 LEU B CA 1
ATOM 2143 C C . LEU B 1 114 ? 0.335 -5.027 0.041 1 64.12 114 LEU B C 1
ATOM 2145 O O . LEU B 1 114 ? 0.173 -5.816 0.975 1 64.12 114 LEU B O 1
ATOM 2149 N N . TYR B 1 115 ? -0.628 -5.008 -0.752 1 70.5 115 TYR B N 1
ATOM 2150 C CA . TYR B 1 115 ? -1.111 -6.285 -1.265 1 70.5 115 TYR B CA 1
ATOM 2151 C C . TYR B 1 115 ? 0.025 -7.086 -1.888 1 70.5 115 TYR B C 1
ATOM 2153 O O . TYR B 1 115 ? 0.777 -6.57 -2.717 1 70.5 115 TYR B O 1
ATOM 2161 N N . TRP B 1 116 ? 0.354 -8.297 -1.203 1 77.81 116 TRP B N 1
ATOM 2162 C CA . TRP B 1 116 ? 1.257 -9.281 -1.796 1 77.81 116 TRP B CA 1
ATOM 2163 C C . TRP B 1 116 ? 0.765 -10.703 -1.535 1 77.81 116 TRP B C 1
ATOM 2165 O O . TRP B 1 116 ? 0.898 -11.219 -0.423 1 77.81 116 TRP B O 1
ATOM 2175 N N . LYS B 1 117 ? 0.106 -11.219 -2.586 1 79.12 117 LYS B N 1
ATOM 2176 C CA . LYS B 1 117 ? -0.414 -12.578 -2.475 1 79.12 117 LYS B CA 1
ATOM 2177 C C . LYS B 1 117 ? 0.057 -13.445 -3.639 1 79.12 117 LYS B C 1
ATOM 2179 O O . LYS B 1 117 ? 0.486 -12.93 -4.672 1 79.12 117 LYS B O 1
ATOM 2184 N N . ASN B 1 118 ? 0.005 -14.68 -3.449 1 83.25 118 ASN B N 1
ATOM 2185 C CA . ASN B 1 118 ? 0.483 -15.562 -4.504 1 83.25 118 ASN B CA 1
ATOM 2186 C C . ASN B 1 118 ? -0.395 -16.812 -4.637 1 83.25 118 ASN B C 1
ATOM 2188 O O . ASN B 1 118 ? -1.178 -17.109 -3.736 1 83.25 118 ASN B O 1
ATOM 2192 N N . SER B 1 119 ? -0.409 -17.344 -5.715 1 84.75 119 SER B N 1
ATOM 2193 C CA . SER B 1 119 ? -0.951 -18.672 -6.012 1 84.75 119 SER B CA 1
ATOM 2194 C C . SER B 1 119 ? 0.128 -19.609 -6.551 1 84.75 119 SER B C 1
ATOM 2196 O O . SER B 1 119 ? 1.03 -19.172 -7.27 1 84.75 119 SER B O 1
ATOM 2198 N N . GLU B 1 120 ? 0.048 -20.891 -6.109 1 85.12 120 GLU B N 1
ATOM 2199 C CA . GLU B 1 120 ? 1.033 -21.875 -6.555 1 85.12 120 GLU B CA 1
ATOM 2200 C C . GLU B 1 120 ? 0.355 -23.141 -7.086 1 85.12 120 GLU B C 1
ATOM 2202 O O . GLU B 1 120 ? -0.731 -23.5 -6.633 1 85.12 120 GLU B O 1
ATOM 2207 N N . VAL B 1 121 ? 1.015 -23.734 -8.039 1 85.19 121 VAL B N 1
ATOM 2208 C CA . VAL B 1 121 ? 0.536 -24.984 -8.594 1 85.19 121 VAL B CA 1
ATOM 2209 C C . VAL B 1 121 ? 1.713 -25.938 -8.805 1 85.19 121 VAL B C 1
ATOM 2211 O O . VAL B 1 121 ? 2.814 -25.5 -9.148 1 85.19 121 VAL B O 1
ATOM 2214 N N . LYS B 1 122 ? 1.443 -27.109 -8.508 1 84.88 122 LYS B N 1
ATOM 2215 C CA . LYS B 1 122 ? 2.406 -28.172 -8.781 1 84.88 122 LYS B CA 1
ATOM 2216 C C . LYS B 1 122 ? 2.066 -28.906 -10.078 1 84.88 122 LYS B C 1
ATOM 2218 O O . LYS B 1 122 ? 0.976 -29.453 -10.219 1 84.88 122 LYS B O 1
ATOM 2223 N N . LEU B 1 123 ? 3.025 -28.828 -10.961 1 86.25 123 LEU B N 1
ATOM 2224 C CA . LEU B 1 123 ? 2.869 -29.562 -12.211 1 86.25 123 LEU B CA 1
ATOM 2225 C C . LEU B 1 123 ? 3.613 -30.891 -12.164 1 86.25 123 LEU B C 1
ATOM 2227 O O . LEU B 1 123 ? 4.832 -30.922 -11.984 1 86.25 123 LEU B O 1
ATOM 2231 N N . ASN B 1 124 ? 2.828 -31.938 -12.383 1 86.5 124 ASN B N 1
ATOM 2232 C CA . ASN B 1 124 ? 3.492 -33.219 -12.445 1 86.5 124 ASN B CA 1
ATOM 2233 C C . ASN B 1 124 ? 4.09 -33.469 -13.828 1 86.5 124 ASN B C 1
ATOM 2235 O O . ASN B 1 124 ? 3.469 -33.188 -14.844 1 86.5 124 ASN B O 1
ATOM 2239 N N . VAL B 1 125 ? 5.348 -34.031 -13.805 1 88.06 125 VAL B N 1
ATOM 2240 C CA . VAL B 1 125 ? 6.039 -34.312 -15.055 1 88.06 125 VAL B CA 1
ATOM 2241 C C . VAL B 1 125 ? 6.434 -35.812 -15.094 1 88.06 125 VAL B C 1
ATOM 2243 O O . VAL B 1 125 ? 6.961 -36.344 -14.109 1 88.06 125 VAL B O 1
ATOM 2246 N N . ASP B 1 126 ? 6.164 -36.375 -16.188 1 87.31 126 ASP B N 1
ATOM 2247 C CA . ASP B 1 126 ? 6.504 -37.781 -16.359 1 87.31 126 ASP B CA 1
ATOM 2248 C C . ASP B 1 126 ? 8 -37.969 -16.594 1 87.31 126 ASP B C 1
ATOM 2250 O O . ASP B 1 126 ? 8.461 -37.938 -17.734 1 87.31 126 ASP B O 1
ATOM 2254 N N . VAL B 1 127 ? 8.727 -38.031 -15.586 1 82.25 127 VAL B N 1
ATOM 2255 C CA . VAL B 1 127 ? 10.164 -38.219 -15.68 1 82.25 127 VAL B CA 1
ATOM 2256 C C . VAL B 1 127 ? 10.5 -39.688 -15.5 1 82.25 127 VAL B C 1
ATOM 2258 O O . VAL B 1 127 ? 9.977 -40.344 -14.602 1 82.25 127 VAL B O 1
ATOM 2261 N N . PRO B 1 128 ? 11.289 -40.219 -16.469 1 78.44 128 PRO B N 1
ATOM 2262 C CA . PRO B 1 128 ? 11.711 -41.594 -16.266 1 78.44 128 PRO B CA 1
ATOM 2263 C C . PRO B 1 128 ? 12.375 -41.844 -14.914 1 78.44 128 PRO B C 1
ATOM 2265 O O . PRO B 1 128 ? 13.055 -40.938 -14.391 1 78.44 128 PRO B O 1
ATOM 2268 N N . GLU B 1 129 ? 11.977 -42.906 -14.336 1 72.5 129 GLU B N 1
ATOM 2269 C CA . GLU B 1 129 ? 12.398 -43.281 -12.984 1 72.5 129 GLU B CA 1
ATOM 2270 C C . GLU B 1 129 ? 13.906 -43.062 -12.805 1 72.5 129 GLU B C 1
ATOM 2272 O O . GLU B 1 129 ? 14.359 -42.656 -11.742 1 72.5 129 GLU B O 1
ATOM 2277 N N . GLN B 1 130 ? 14.656 -43.344 -13.805 1 71.19 130 GLN B N 1
ATOM 2278 C CA . GLN B 1 130 ? 16.109 -43.25 -13.688 1 71.19 130 GLN B CA 1
ATOM 2279 C C . GLN B 1 130 ? 16.562 -41.812 -13.422 1 71.19 130 GLN B C 1
ATOM 2281 O O . GLN B 1 130 ? 17.641 -41.594 -12.883 1 71.19 130 GLN B O 1
ATOM 2286 N N . PHE B 1 131 ? 15.812 -40.875 -13.789 1 66.75 131 PHE B N 1
ATOM 2287 C CA . PHE B 1 131 ? 16.234 -39.5 -13.703 1 66.75 131 PHE B CA 1
ATOM 2288 C C . PHE B 1 131 ? 15.57 -38.812 -12.516 1 66.75 131 PHE B C 1
ATOM 2290 O O . PHE B 1 131 ? 15.93 -37.656 -12.172 1 66.75 131 PHE B O 1
ATOM 2297 N N . ARG B 1 132 ? 14.648 -39.469 -11.977 1 62.28 132 ARG B N 1
ATOM 2298 C CA . ARG B 1 132 ? 13.906 -38.844 -10.898 1 62.28 132 ARG B CA 1
ATOM 2299 C C . ARG B 1 132 ? 14.766 -38.688 -9.648 1 62.28 132 ARG B C 1
ATOM 2301 O O . ARG B 1 132 ? 15.367 -39.656 -9.188 1 62.28 132 ARG B O 1
ATOM 2308 N N . GLN B 1 133 ? 15.234 -37.469 -9.422 1 61.59 133 GLN B N 1
ATOM 2309 C CA . GLN B 1 133 ? 15.938 -37.25 -8.164 1 61.59 133 GLN B CA 1
ATOM 2310 C C . GLN B 1 133 ? 14.977 -37.312 -6.98 1 61.59 133 GLN B C 1
ATOM 2312 O O . GLN B 1 133 ? 13.906 -36.719 -7.016 1 61.59 133 GLN B O 1
ATOM 2317 N N . ARG B 1 134 ? 14.891 -38.469 -6.43 1 54.75 134 ARG B N 1
ATOM 2318 C CA . ARG B 1 134 ? 14.062 -38.688 -5.25 1 54.75 134 ARG B CA 1
ATOM 2319 C C . ARG B 1 134 ? 14.367 -37.656 -4.164 1 54.75 134 ARG B C 1
ATOM 2321 O O . ARG B 1 134 ? 15.531 -37.344 -3.912 1 54.75 134 ARG B O 1
ATOM 2328 N N . PRO B 1 135 ? 13.445 -36.781 -4.031 1 51.19 135 PRO B N 1
ATOM 2329 C CA . PRO B 1 135 ? 13.781 -36 -2.83 1 51.19 135 PRO B CA 1
ATOM 2330 C C . PRO B 1 135 ? 14.367 -36.875 -1.716 1 51.19 135 PRO B C 1
ATOM 2332 O O . PRO B 1 135 ? 13.844 -37.938 -1.437 1 51.19 135 PRO B O 1
ATOM 2335 N N . GLU B 1 136 ? 15.672 -36.938 -1.74 1 45.41 136 GLU B N 1
ATOM 2336 C CA . GLU B 1 136 ? 16.141 -37.594 -0.523 1 45.41 136 GLU B CA 1
ATOM 2337 C C . GLU B 1 136 ? 15.422 -37.031 0.708 1 45.41 136 GLU B C 1
ATOM 2339 O O . GLU B 1 136 ? 15.688 -35.906 1.145 1 45.41 136 GLU B O 1
ATOM 2344 N N . PHE B 1 137 ? 14.133 -37.188 0.581 1 40.66 137 PHE B N 1
ATOM 2345 C CA . PHE B 1 137 ? 13.641 -36.938 1.933 1 40.66 137 PHE B CA 1
ATOM 2346 C C . PHE B 1 137 ? 14.531 -37.625 2.963 1 40.66 137 PHE B C 1
ATOM 2348 O O . PHE B 1 137 ? 14.609 -38.844 3.014 1 40.66 137 PHE B O 1
ATOM 2355 N N . HIS B 1 138 ? 15.656 -37.094 3.256 1 37.31 138 HIS B N 1
ATOM 2356 C CA . HIS B 1 138 ? 16.172 -37.594 4.527 1 37.31 138 HIS B CA 1
ATOM 2357 C C . HIS B 1 138 ? 15.078 -37.625 5.586 1 37.31 138 HIS B C 1
ATOM 2359 O O . HIS B 1 138 ? 14.539 -36.594 5.973 1 37.31 138 HIS B O 1
ATOM 2365 N N . LEU B 1 139 ? 14.141 -38.5 5.391 1 34.22 139 LEU B N 1
ATOM 2366 C CA . LEU B 1 139 ? 13.375 -38.75 6.602 1 34.22 139 LEU B CA 1
ATOM 2367 C C . LEU B 1 139 ? 14.258 -38.656 7.844 1 34.22 139 LEU B C 1
ATOM 2369 O O . LEU B 1 139 ? 15.242 -39.375 7.98 1 34.22 139 LEU B O 1
ATOM 2373 N N . PHE B 1 140 ? 14.516 -37.406 8.305 1 36.28 140 PHE B N 1
ATOM 2374 C CA . PHE B 1 140 ? 14.938 -37.438 9.695 1 36.28 140 PHE B CA 1
ATOM 2375 C C . PHE B 1 140 ? 14.164 -38.5 10.477 1 36.28 140 PHE B C 1
ATOM 2377 O O . PHE B 1 140 ? 12.992 -38.281 10.805 1 36.28 140 PHE B O 1
ATOM 2384 N N . GLY B 1 141 ? 14.188 -39.688 9.922 1 31.05 141 GLY B N 1
ATOM 2385 C CA . GLY B 1 141 ? 13.703 -40.844 10.68 1 31.05 141 GLY B CA 1
ATOM 2386 C C . GLY B 1 141 ? 13.664 -40.594 12.172 1 31.05 141 GLY B C 1
ATOM 2387 O O . GLY B 1 141 ? 14.234 -39.594 12.656 1 31.05 141 GLY B O 1
ATOM 2388 N N . ASP B 1 142 ? 13.297 -41.625 12.906 1 32.16 142 ASP B N 1
ATOM 2389 C CA . ASP B 1 142 ? 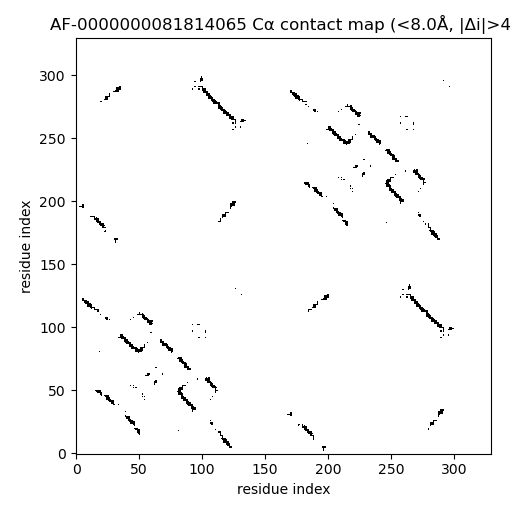13 -41.938 14.297 1 32.16 142 ASP B CA 1
ATOM 2390 C C . ASP B 1 142 ? 14.18 -41.625 15.203 1 32.16 142 ASP B C 1
ATOM 2392 O O . ASP B 1 142 ? 15.164 -42.344 15.242 1 32.16 142 ASP B O 1
ATOM 2396 N N . ALA B 1 143 ? 14.664 -40.438 15.227 1 33.09 143 ALA B N 1
ATOM 2397 C CA . ALA B 1 143 ? 15.531 -40.312 16.391 1 33.09 143 ALA B CA 1
ATOM 2398 C C . ALA B 1 143 ? 14.977 -41.125 17.562 1 33.09 143 ALA B C 1
ATOM 2400 O O . ALA B 1 143 ? 13.875 -40.875 18.047 1 33.09 143 ALA B O 1
ATOM 2401 N N . ALA B 1 144 ? 15.219 -42.375 17.547 1 35.25 144 ALA B N 1
ATOM 2402 C CA . ALA B 1 144 ? 15.07 -43.25 18.719 1 35.25 144 ALA B CA 1
ATOM 2403 C C . ALA B 1 144 ? 15.352 -42.469 20 1 35.25 144 ALA B C 1
ATOM 2405 O O . ALA B 1 144 ? 16.422 -41.875 20.156 1 35.25 144 ALA B O 1
ATOM 2406 N N . MET B 1 145 ? 14.312 -41.781 20.516 1 35.5 145 MET B N 1
ATOM 2407 C CA . MET B 1 145 ? 14.43 -41.25 21.859 1 35.5 145 MET B CA 1
ATOM 2408 C C . MET B 1 145 ? 15.289 -42.125 22.75 1 35.5 145 MET B C 1
ATOM 2410 O O . MET B 1 145 ? 15.102 -43.344 22.766 1 35.5 145 MET B O 1
ATOM 2414 N N . PRO B 1 146 ? 16.562 -41.844 22.875 1 40.09 146 PRO B N 1
ATOM 2415 C CA . PRO B 1 146 ? 17.297 -42.719 23.797 1 40.09 146 PRO B CA 1
ATOM 2416 C C . PRO B 1 146 ? 16.438 -43.188 24.969 1 40.09 146 PRO B C 1
ATOM 2418 O O . PRO B 1 146 ? 15.617 -42.438 25.484 1 40.09 146 PRO B O 1
ATOM 2421 N N . THR B 1 147 ? 15.781 -44.344 24.812 1 39.88 147 THR B N 1
ATOM 2422 C CA . THR B 1 147 ? 15.156 -44.938 25.984 1 39.88 147 THR B CA 1
ATOM 2423 C C . THR B 1 147 ? 15.992 -44.656 27.234 1 39.88 147 THR B C 1
ATOM 2425 O O . THR B 1 147 ? 17.172 -45 27.281 1 39.88 147 THR B O 1
ATOM 2428 N N . SER B 1 148 ? 15.781 -43.469 27.828 1 41.16 148 SER B N 1
ATOM 2429 C CA . SER B 1 148 ? 16.344 -43.125 29.125 1 41.16 148 SER B CA 1
ATOM 2430 C C . SER B 1 148 ? 16.344 -44.344 30.047 1 41.16 148 SER B C 1
ATOM 2432 O O . SER B 1 148 ? 15.32 -45.031 30.203 1 41.16 148 SER B O 1
ATOM 2434 N N . SER B 1 149 ? 17.406 -45.156 30.016 1 44.88 149 SER B N 1
ATOM 2435 C CA . SER B 1 149 ? 17.625 -46.219 30.969 1 44.88 149 SER B CA 1
ATOM 2436 C C . SER B 1 149 ? 17.094 -45.875 32.344 1 44.88 149 SER B C 1
ATOM 2438 O O . SER B 1 149 ? 17.188 -44.719 32.781 1 44.88 149 SER B O 1
ATOM 2440 N N . PRO B 1 150 ? 16.016 -46.531 32.781 1 44.97 150 PRO B N 1
ATOM 2441 C CA . PRO B 1 150 ? 15.578 -46.25 34.156 1 44.97 150 PRO B CA 1
ATOM 2442 C C . PRO B 1 150 ? 16.734 -46.125 35.125 1 44.97 150 PRO B C 1
ATOM 2444 O O . PRO B 1 150 ? 17.609 -47 35.188 1 44.97 150 PRO B O 1
ATOM 2447 N N . VAL B 1 151 ? 17.312 -44.969 35.312 1 43.19 151 VAL B N 1
ATOM 2448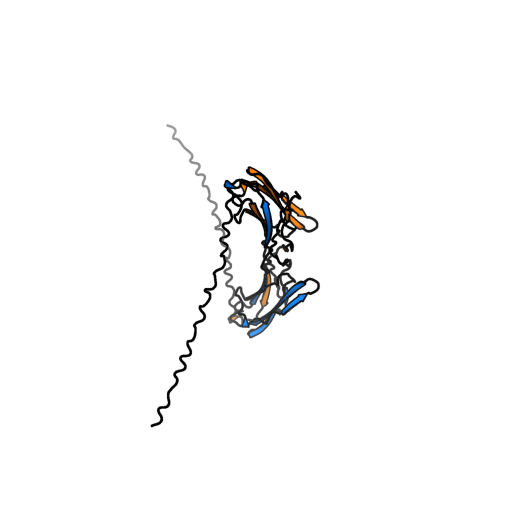 C CA . VAL B 1 151 ? 18.266 -44.719 36.406 1 43.19 151 VAL B CA 1
ATOM 2449 C C . VAL B 1 151 ? 17.781 -45.438 37.656 1 43.19 151 VAL B C 1
ATOM 2451 O O . VAL B 1 151 ? 16.719 -45.125 38.219 1 43.19 151 VAL B O 1
ATOM 2454 N N . PHE B 1 152 ? 17.984 -46.75 37.75 1 39.94 152 PHE B N 1
ATOM 2455 C CA . PHE B 1 152 ? 17.859 -47.469 39.031 1 39.94 152 PHE B CA 1
ATOM 2456 C C . PHE B 1 152 ? 18.5 -46.656 40.156 1 39.94 152 PHE B C 1
ATOM 2458 O O . PHE B 1 152 ? 19.734 -46.5 40.156 1 39.94 152 PHE B O 1
ATOM 2465 N N . LEU B 1 153 ? 17.812 -45.625 40.562 1 37.5 153 LEU B N 1
ATOM 2466 C CA . LEU B 1 153 ? 18.203 -45 41.812 1 37.5 153 LEU B CA 1
ATOM 2467 C C . LEU B 1 153 ? 18.438 -46.062 42.906 1 37.5 153 LEU B C 1
ATOM 2469 O O . LEU B 1 153 ? 17.484 -46.719 43.344 1 37.5 153 LEU B O 1
ATOM 2473 N N . ILE B 1 154 ? 19.547 -46.812 42.688 1 40.94 154 ILE B N 1
ATOM 2474 C CA . ILE B 1 154 ? 19.953 -47.656 43.812 1 40.94 154 ILE B CA 1
ATOM 2475 C C . ILE B 1 154 ? 20.031 -46.812 45.094 1 40.94 154 ILE B C 1
ATOM 2477 O O . ILE B 1 154 ? 20.812 -45.875 45.188 1 40.94 154 ILE B O 1
ATOM 2481 N N . PHE B 1 155 ? 18.797 -46.594 45.719 1 39.44 155 PHE B N 1
ATOM 2482 C CA . PHE B 1 155 ? 18.75 -46.156 47.094 1 39.44 155 PHE B CA 1
ATOM 2483 C C . PHE B 1 155 ? 19.688 -46.969 47.969 1 39.44 155 PHE B C 1
ATOM 2485 O O . PHE B 1 155 ? 19.438 -48.156 48.188 1 39.44 155 PHE B O 1
ATOM 2492 N N . LEU B 1 156 ? 21.031 -46.719 47.812 1 36.66 156 LEU B N 1
ATOM 2493 C CA . LEU B 1 156 ? 21.938 -47.281 48.812 1 36.66 156 LEU B CA 1
ATOM 2494 C C . LEU B 1 156 ? 21.5 -46.906 50.219 1 36.66 156 LEU B C 1
ATOM 2496 O O . LEU B 1 156 ? 21.516 -45.719 50.594 1 36.66 156 LEU B O 1
ATOM 2500 N N . MET B 1 157 ? 20.469 -47.594 50.781 1 39.94 157 MET B N 1
ATOM 2501 C CA . MET B 1 157 ? 20.172 -47.562 52.219 1 39.94 157 MET B CA 1
ATOM 2502 C C . MET B 1 157 ? 21.438 -47.875 53.031 1 39.94 157 MET B C 1
ATOM 2504 O O . MET B 1 157 ? 22.031 -48.938 52.875 1 39.94 157 MET B O 1
ATOM 2508 N N . THR B 1 158 ? 22.359 -46.875 53.219 1 40.53 158 THR B N 1
ATOM 2509 C CA . THR B 1 158 ? 23.469 -46.969 54.156 1 40.53 158 THR B CA 1
ATOM 2510 C C . THR B 1 158 ? 22.969 -47.375 55.562 1 40.53 158 THR B C 1
ATOM 2512 O O . THR B 1 158 ? 22.172 -46.656 56.156 1 40.53 158 THR B O 1
ATOM 2515 N N . SER B 1 159 ? 22.688 -48.625 55.844 1 41.09 159 SER 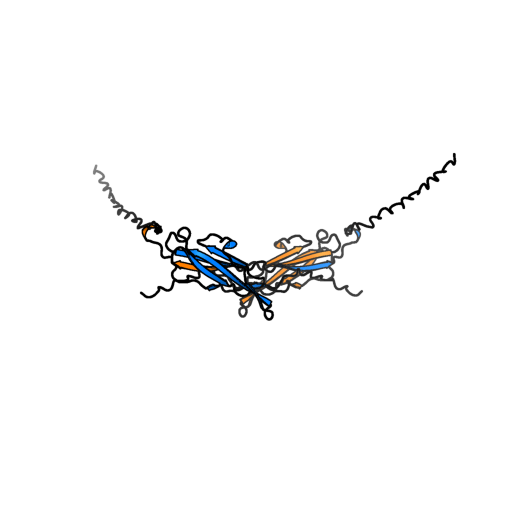B N 1
ATOM 2516 C CA . SER B 1 159 ? 22.547 -49.188 57.188 1 41.09 159 SER B CA 1
ATOM 2517 C C . SER B 1 159 ? 23.719 -48.812 58.062 1 41.09 159 SER B C 1
ATOM 2519 O O . SER B 1 159 ? 24.875 -49.062 57.75 1 41.09 159 SER B O 1
ATOM 2521 N N . SER B 1 160 ? 23.75 -47.562 58.656 1 40.47 160 SER B N 1
ATOM 2522 C CA . SER B 1 160 ? 24.656 -47.188 59.75 1 40.47 160 SER B CA 1
ATOM 2523 C C . SER B 1 160 ? 24.672 -48.219 60.844 1 40.47 160 SER B C 1
ATOM 2525 O O . SER B 1 160 ? 23.703 -48.344 61.594 1 40.47 160 SER B O 1
ATOM 2527 N N . PHE B 1 161 ? 25.234 -49.406 60.688 1 39.97 161 PHE B N 1
ATOM 2528 C CA . PHE B 1 161 ? 25.5 -50.344 61.75 1 39.97 161 PHE B CA 1
ATOM 2529 C C . PHE B 1 161 ? 26.438 -49.75 62.781 1 39.97 161 PHE B C 1
ATOM 2531 O O . PHE B 1 161 ? 27.641 -49.656 62.562 1 39.97 161 PHE B O 1
ATOM 2538 N N . ALA B 1 162 ? 26.297 -48.562 63.344 1 37.44 162 ALA B N 1
ATOM 2539 C CA . ALA B 1 162 ? 27.281 -48.281 64.375 1 37.44 162 ALA B CA 1
ATOM 2540 C C . ALA B 1 162 ? 27.359 -49.406 65.375 1 37.44 162 ALA B C 1
ATOM 2542 O O . ALA B 1 162 ? 26.328 -49.969 65.812 1 37.44 162 ALA B O 1
ATOM 2543 N N . LEU B 1 163 ? 28.609 -49.938 65.5 1 32.41 163 LEU B N 1
ATOM 2544 C CA . LEU B 1 163 ? 29.266 -50.844 66.438 1 32.41 163 LEU B CA 1
ATOM 2545 C C . LEU B 1 163 ? 29 -50.375 67.875 1 32.41 163 LEU B C 1
ATOM 2547 O O . LEU B 1 163 ? 29.078 -49.188 68.188 1 32.41 163 LEU B O 1
ATOM 2551 N N . ARG B 1 164 ? 28.312 -51.188 68.625 1 37 164 ARG B N 1
ATOM 2552 C CA . ARG B 1 164 ? 28.062 -51.406 70.062 1 37 164 ARG B CA 1
ATOM 2553 C C . ARG B 1 164 ? 29.375 -51.375 70.812 1 37 164 ARG B C 1
ATOM 2555 O O . ARG B 1 164 ? 30.172 -52.312 70.75 1 37 164 ARG B O 1
ATOM 2562 N N . PHE B 1 165 ? 30.328 -50.344 70.75 1 28.64 165 PHE B N 1
ATOM 2563 C CA . PHE B 1 165 ? 31.047 -50.406 72.062 1 28.64 165 PHE B CA 1
ATOM 2564 C C . PHE B 1 165 ? 30.188 -49.844 73.188 1 28.64 165 PHE B C 1
ATOM 2566 O O . PHE B 1 165 ? 29.391 -48.938 72.938 1 28.64 165 PHE B O 1
#

Secondary structure (DSSP, 8-state):
-----------------EEE-SSPPEEES--SEEETT-EEEEEEEEEEEBS--EEEEEETTEEPPGGGBPPPEEEEETTTTEEEEEEEEEEE--TTT-TTSEEEEEEEEEE----EEEEEEEEEEE--GGG----------------------------------/-----------------EEE-SSPPEEES--SEEETT-EEEEEEEEEEEBS--EEEEEETTEEPPGGGBPPPEEEEETTTTEEEEEEEEEEE--TTT-TTSEEEEEEEEE----EEEEEEEEEEEE--GGG----------------------------------

Nearest PDB structures (foldseek):
  6x1s-assembly1_L  TM=6.503E-01  e=1.064E-03  Oryctolagus cuniculus
  5ds8-assembly2_L  TM=6.798E-01  e=2.893E-03  Oryctolagus cuniculus
  7ra7-assembly2_B  TM=6.480E-01  e=1.855E-03  Oryctolagus cuniculus
  6peh-assembly1_L  TM=6.380E-01  e=4.513E-03  Homo sapiens
  5vxz-assembly2_D  TM=5.878E-01  e=2.390E-02  Homo sapiens

Radius of gyration: 36.65 Å; Cα contacts (8 Å, |Δi|>4): 728; chains: 2; bounding box: 67×103×135 Å

Sequence (330 aa):
MPSTPTLLIYLHSPSSPSVVPSDPPSLTGVAGMYALNSQALATCTAPPALPKPELEFRVNDEKVHPSLLLEPLVQLNNATKLYSVSQTLRLRTTLSVARRGYVIVRCSASVRDLYWKNSEVKLNVDVPEQFRQRPEFHLFGDAAMPTSSPVFLIFLMTSSFALRFMPSTPTLLIYLHSPSSPSVVPSDPPSLTGVAGMYALNSQALATCTAPPALPKPELEFRVNDEKVHPSLLLEPLVQLNNATKLYSVSQTLRLRTTLSVARRGYVIVRCSASVRDLYWKNSEVKLNVDVPEQFRQRPEFHLFGDAAMPTSSPVFLIFLMTSSFALRF

Solvent-accessible surface area (backbone atoms only — not comparable to full-atom values): 18312 Å² total; per-residue (Å²): 125,83,78,68,73,45,64,60,49,60,53,52,46,81,29,63,55,30,39,44,40,52,62,44,27,45,74,43,72,66,63,54,68,38,53,64,68,30,80,44,42,38,33,36,33,39,54,55,12,22,48,64,56,44,78,46,52,24,51,72,87,33,76,59,60,68,86,38,40,50,80,66,46,75,42,76,38,80,88,78,64,26,23,32,37,32,37,35,38,54,41,65,39,35,66,86,67,26,36,64,27,36,37,40,41,34,34,32,28,30,34,65,81,54,34,55,16,22,22,29,33,51,32,36,34,61,52,60,73,89,61,40,46,63,74,73,65,68,64,81,58,78,75,67,66,73,75,72,69,78,74,73,72,74,74,73,76,75,74,76,72,77,74,82,123,124,82,76,68,73,46,65,57,48,59,53,50,46,83,32,68,57,29,40,42,38,52,61,44,26,45,76,43,73,68,63,53,68,36,54,63,70,31,81,44,42,39,33,34,33,39,54,54,12,24,49,65,55,43,80,46,51,24,50,73,87,34,75,57,61,68,88,38,42,51,80,65,46,77,41,74,38,80,89,79,64,26,23,32,37,33,36,35,37,55,41,65,39,35,67,86,66,26,35,64,27,36,36,43,41,34,34,34,29,30,31,77,62,62,35,56,16,22,21,30,33,51,34,34,33,61,52,59,73,89,62,41,46,63,73,73,64,69,64,82,58,78,73,68,67,74,75,73,67,79,77,72,74,73,74,75,76,76,76,80,74,78,77,84,122

Foldseek 3Di:
DPPPPQPQPWPKDPFPDKFADPDWWDKDQADPDDDAQDKGKIKTKGDWIPPAKDKFKDKPNHTDDCVQKDDKDWDADPVVRTIIIMIMGIDTRHCVRCVVVDMDMDMGIDDDDDTDIGTGGDDDDDDPPVPDPPPCPVPPPDPPPPPPPPPPPPPPPPPPPPPDD/DPPPPQPQPWPKDPAPDKFDDPDWWDKDQADPDDDAQDKGKIKTKGDWIPPAKDKFKDKPNHTDDCVQKDDKDWDADPVVRTIIIMIMGIDTRHCVRCVVVDMDMDMGIDDDGDDDIGGGGDDDDDDPPVPDPPPCPVPPPDPPPPPPPPPPPPPPPPPPPPDDD

pLDDT: mean 72.75, std 23.09, range [22.61, 98.19]

Organism: Hyalella azteca (NCBI:txid294128)